Protein AF-A0A3R7I0M4-F1 (afdb_monomer)

Nearest PDB structures (foldseek):
  1lxm-assembly1_A  TM=9.553E-01  e=6.887E-12  Streptococcus agalactiae
  1n7o-assembly1_A  TM=9.435E-01  e=5.932E-12  Streptococcus pneumoniae
  1lxk-assembly1_A  TM=9.468E-01  e=7.608E-12  Streptococcus pneumoniae
  2brp-assembly1_A  TM=9.477E-01  e=8.834E-12  Streptococcus pneumoniae
  1ojo-assembly1_A  TM=9.461E-01  e=1.252E-11  Streptococcus pneumoniae

Mean predicted aligned error: 3.32 Å

Secondary structure (DSSP, 8-state):
-HHHHHHHHHHHHHTT-HHHHHHHHHHHHTTS-BPPTT--GGGG-EE-TTS-EEETTTEE-IIIIIHHHHHHHHHHHHHHHTSTT--TTTTHHHHHHIIIIIIGGGEETTEE-GGGSGGGGG-TTS-HHHHHHHHHHHHHHHHTTS-HHHHHHHHHHHHHHHHH-SSS-GGGG--SHHHHHHHHHH-

Structure (mmCIF, N/CA/C/O backbone):
data_AF-A0A3R7I0M4-F1
#
_entry.id   AF-A0A3R7I0M4-F1
#
loop_
_atom_site.group_PDB
_atom_site.id
_atom_site.type_symbol
_atom_site.label_atom_id
_atom_site.label_alt_id
_atom_site.label_comp_id
_atom_site.label_asym_id
_atom_site.label_entity_id
_atom_site.label_seq_id
_atom_site.pdbx_PDB_ins_code
_atom_site.Cartn_x
_atom_site.Cartn_y
_atom_site.Cartn_z
_atom_site.occupancy
_atom_site.B_iso_or_equiv
_atom_site.auth_seq_id
_atom_site.auth_comp_id
_atom_site.auth_asym_id
_atom_site.auth_atom_id
_atom_site.pdbx_PDB_model_num
ATOM 1 N N . LEU A 1 1 ? 5.811 3.718 12.631 1.00 85.06 1 LEU A N 1
ATOM 2 C CA . LEU A 1 1 ? 4.462 4.169 13.051 1.00 85.06 1 LEU A CA 1
ATOM 3 C C . LEU A 1 1 ? 3.445 3.037 12.940 1.00 85.06 1 LEU A C 1
ATOM 5 O O . LEU A 1 1 ? 2.927 2.641 13.970 1.00 85.06 1 LEU A O 1
ATOM 9 N N . VAL A 1 2 ? 3.241 2.461 11.748 1.00 90.50 2 VAL A N 1
ATOM 10 C CA . VAL A 1 2 ? 2.284 1.358 11.516 1.00 90.50 2 VAL A CA 1
ATOM 11 C C . VAL A 1 2 ? 2.421 0.187 12.497 1.00 90.50 2 VAL A C 1
ATOM 13 O O . VAL A 1 2 ? 1.421 -0.187 13.097 1.00 90.50 2 VAL A O 1
ATOM 16 N N . ASP A 1 3 ? 3.628 -0.336 12.744 1.00 92.38 3 ASP A N 1
ATOM 17 C CA . ASP A 1 3 ? 3.804 -1.458 13.685 1.00 92.38 3 ASP A CA 1
ATOM 18 C C . ASP A 1 3 ? 3.420 -1.107 15.125 1.00 92.38 3 ASP A C 1
ATOM 20 O O . ASP A 1 3 ? 2.712 -1.866 15.783 1.00 92.38 3 ASP A O 1
ATOM 24 N N . ILE A 1 4 ? 3.835 0.070 15.606 1.00 93.12 4 ILE A N 1
ATOM 25 C CA . ILE A 1 4 ? 3.486 0.553 16.952 1.00 93.12 4 ILE A CA 1
ATOM 26 C C . ILE A 1 4 ? 1.970 0.674 17.073 1.00 93.12 4 ILE A C 1
ATOM 28 O O . ILE A 1 4 ? 1.387 0.237 18.061 1.00 93.12 4 ILE A O 1
ATOM 32 N N . THR A 1 5 ? 1.323 1.230 16.050 1.00 92.19 5 THR A N 1
ATOM 33 C CA . THR A 1 5 ? -0.129 1.347 16.025 1.00 92.19 5 THR A CA 1
ATOM 34 C C . THR A 1 5 ? -0.814 -0.013 15.998 1.00 92.19 5 THR A C 1
ATOM 36 O O . THR A 1 5 ? -1.798 -0.195 16.704 1.00 92.19 5 THR A O 1
ATOM 39 N N . LYS A 1 6 ? -0.286 -0.985 15.249 1.00 93.88 6 LYS A N 1
ATOM 40 C CA . LYS A 1 6 ? -0.820 -2.350 15.222 1.00 93.88 6 LYS A CA 1
ATOM 41 C C . LYS A 1 6 ? -0.769 -2.997 16.605 1.00 93.88 6 LYS A C 1
ATOM 43 O O . LYS A 1 6 ? -1.761 -3.578 17.033 1.00 93.88 6 LYS A O 1
ATOM 48 N N . VAL A 1 7 ? 0.364 -2.867 17.299 1.00 96.44 7 VAL A N 1
ATOM 49 C CA . VAL A 1 7 ? 0.542 -3.379 18.666 1.00 96.44 7 VAL A CA 1
ATOM 50 C C . VAL A 1 7 ? -0.440 -2.706 19.619 1.00 96.44 7 VAL A C 1
ATOM 52 O O . VAL A 1 7 ? -1.220 -3.401 20.260 1.00 96.44 7 VAL A O 1
ATOM 55 N N . LYS A 1 8 ? -0.464 -1.367 19.660 1.00 96.19 8 LYS A N 1
ATOM 56 C CA . LYS A 1 8 ? -1.320 -0.619 20.592 1.00 96.19 8 LYS A CA 1
ATOM 57 C C . LYS A 1 8 ? -2.811 -0.771 20.313 1.00 96.19 8 LYS A C 1
ATOM 59 O O . LYS A 1 8 ? -3.596 -0.829 21.250 1.00 96.19 8 LYS A O 1
ATOM 64 N N . LEU A 1 9 ? -3.206 -0.912 19.049 1.00 94.38 9 LEU A N 1
ATOM 65 C CA . LEU A 1 9 ? -4.592 -1.204 18.704 1.00 94.38 9 LEU A CA 1
ATOM 66 C C . LEU A 1 9 ? -5.007 -2.588 19.221 1.00 94.38 9 LEU A C 1
ATOM 68 O O . LEU A 1 9 ? -6.057 -2.708 19.841 1.00 94.38 9 LEU A O 1
ATOM 72 N N . LEU A 1 10 ? -4.188 -3.621 19.008 1.00 95.81 10 LEU A N 1
ATOM 73 C CA . LEU A 1 10 ? -4.482 -4.967 19.510 1.00 95.81 10 LEU A CA 1
ATOM 74 C C . LEU A 1 10 ? -4.497 -5.024 21.042 1.00 95.81 10 LEU A C 1
ATOM 76 O O . LEU A 1 10 ? -5.418 -5.603 21.607 1.00 95.81 10 LEU A O 1
ATOM 80 N N . GLU A 1 11 ? -3.524 -4.388 21.698 1.00 97.31 11 GLU A N 1
ATOM 81 C CA . GLU A 1 11 ? -3.466 -4.235 23.160 1.00 97.31 11 GLU A CA 1
ATOM 82 C C . GLU A 1 11 ? -4.750 -3.585 23.686 1.00 97.31 11 GLU A C 1
ATOM 84 O O . GLU A 1 11 ? -5.436 -4.174 24.513 1.00 97.31 11 GLU A O 1
ATOM 89 N N . SER A 1 12 ? -5.165 -2.460 23.096 1.00 96.88 12 SER A N 1
ATOM 90 C CA . SER A 1 12 ? -6.392 -1.763 23.496 1.00 96.88 12 SER A CA 1
ATOM 91 C C . SER A 1 12 ? -7.670 -2.589 23.315 1.00 96.88 12 SER A C 1
ATOM 93 O O . SER A 1 12 ? -8.627 -2.412 24.059 1.00 96.88 12 SER A O 1
ATOM 95 N N . ILE A 1 13 ? -7.704 -3.498 22.332 1.00 95.00 13 ILE A N 1
ATOM 96 C CA . ILE A 1 13 ? -8.842 -4.403 22.127 1.00 95.00 13 ILE A CA 1
ATOM 97 C C . ILE A 1 13 ? -8.869 -5.472 23.223 1.00 95.00 13 ILE A C 1
ATOM 99 O O . ILE A 1 13 ? -9.938 -5.769 23.742 1.00 95.00 13 ILE A O 1
ATOM 103 N N . ILE A 1 14 ? -7.710 -6.042 23.567 1.00 97.12 14 ILE A N 1
ATOM 104 C CA . ILE A 1 14 ? -7.585 -7.081 24.600 1.00 97.12 14 ILE A CA 1
ATOM 105 C C . ILE A 1 14 ? -7.911 -6.519 25.987 1.00 97.12 14 ILE A C 1
ATOM 107 O O . ILE A 1 14 ? -8.551 -7.197 26.784 1.00 97.12 14 ILE A O 1
ATOM 111 N N . GLU A 1 15 ? -7.481 -5.290 26.266 1.00 98.00 15 GLU A N 1
ATOM 112 C CA . GLU A 1 15 ? -7.710 -4.607 27.545 1.00 98.00 15 GLU A CA 1
ATOM 113 C C . GLU A 1 15 ? -9.064 -3.885 27.617 1.00 98.00 15 GLU A C 1
ATOM 115 O O . GLU A 1 15 ? -9.407 -3.324 28.655 1.00 98.00 15 GLU A O 1
ATOM 120 N N . GLU A 1 16 ? -9.829 -3.878 26.521 1.00 96.62 16 GLU A N 1
ATOM 121 C CA . GLU A 1 16 ? -11.079 -3.121 26.374 1.00 96.62 16 GLU A CA 1
ATOM 122 C C . GLU A 1 16 ? -10.920 -1.599 26.626 1.00 96.62 16 GLU A C 1
ATOM 124 O O . GLU A 1 16 ? -11.880 -0.890 26.948 1.00 96.62 16 GLU A O 1
ATOM 129 N N . ASP A 1 17 ? -9.712 -1.060 26.419 1.00 97.88 17 ASP A N 1
ATOM 130 C CA . ASP A 1 17 ? -9.377 0.354 26.614 1.00 97.88 17 ASP A CA 1
ATOM 131 C C . ASP A 1 17 ? -9.752 1.195 25.379 1.00 97.88 17 ASP A C 1
ATOM 133 O O . ASP A 1 17 ? -9.027 1.298 24.381 1.00 97.88 17 ASP A O 1
ATOM 137 N N . LYS A 1 18 ? -10.904 1.866 25.463 1.00 96.81 18 LYS A N 1
ATOM 138 C CA . LYS A 1 18 ? -11.413 2.744 24.396 1.00 96.81 18 LYS A CA 1
ATOM 139 C C . LYS A 1 18 ? -10.535 3.972 24.145 1.00 96.81 18 LYS A C 1
ATOM 141 O O . LYS A 1 18 ? -10.447 4.419 22.998 1.00 96.81 18 LYS A O 1
ATOM 146 N N . ASP A 1 19 ? -9.881 4.512 25.168 1.00 97.12 19 ASP A N 1
ATOM 147 C CA . ASP A 1 19 ? -9.047 5.706 25.028 1.00 97.12 19 ASP A CA 1
ATOM 148 C C . ASP A 1 19 ? -7.736 5.361 24.319 1.00 97.12 19 ASP A C 1
ATOM 150 O O . ASP A 1 19 ? -7.297 6.086 23.418 1.00 97.12 19 ASP A O 1
ATOM 154 N N . MET A 1 20 ? -7.125 4.226 24.672 1.00 96.88 20 MET A N 1
ATOM 155 C CA . MET A 1 20 ? -5.957 3.699 23.968 1.00 96.88 20 MET A CA 1
ATOM 156 C C . MET A 1 20 ? -6.303 3.331 22.524 1.00 96.88 20 MET A C 1
ATOM 158 O O . MET A 1 20 ? -5.526 3.645 21.615 1.00 96.88 20 MET A O 1
ATOM 162 N N . MET A 1 21 ? -7.482 2.750 22.283 1.00 96.19 21 MET A N 1
ATOM 163 C CA . MET A 1 21 ? -7.960 2.445 20.934 1.00 96.19 21 MET A CA 1
ATOM 164 C C . MET A 1 21 ? -8.060 3.716 20.085 1.00 96.19 21 MET A C 1
ATOM 166 O O . MET A 1 21 ? -7.491 3.776 18.991 1.00 96.19 21 MET A O 1
ATOM 170 N N . LYS A 1 22 ? -8.706 4.771 20.605 1.00 95.12 22 LYS A N 1
ATOM 171 C CA . LYS A 1 22 ? -8.830 6.052 19.896 1.00 95.12 22 LYS A CA 1
ATOM 172 C C . LYS A 1 22 ? -7.468 6.676 19.599 1.00 95.12 22 LYS A C 1
ATOM 174 O O . LYS A 1 22 ? -7.206 7.042 18.455 1.00 95.12 22 LYS A O 1
ATOM 179 N N . LYS A 1 23 ? -6.572 6.743 20.591 1.00 95.06 23 LYS A N 1
ATOM 180 C CA . LYS A 1 23 ? -5.209 7.286 20.419 1.00 95.06 23 LYS A CA 1
ATOM 181 C C . LYS A 1 23 ? -4.391 6.492 19.399 1.00 95.06 23 LYS A C 1
ATOM 183 O O . LYS A 1 23 ? -3.608 7.077 18.644 1.00 95.06 23 LYS A O 1
ATOM 188 N N . SER A 1 24 ? -4.575 5.173 19.362 1.00 94.75 24 SER A N 1
ATOM 189 C CA . SER A 1 24 ? -3.928 4.294 18.389 1.00 94.75 24 SER A CA 1
ATOM 190 C C . SER A 1 24 ? -4.418 4.601 16.978 1.00 94.75 24 SER A C 1
ATOM 192 O O . SER A 1 24 ? -3.596 4.844 16.099 1.00 94.75 24 SER A O 1
ATOM 194 N N . ILE A 1 25 ? -5.733 4.695 16.769 1.00 93.50 25 ILE A N 1
ATOM 195 C CA . ILE A 1 25 ? -6.330 5.039 15.468 1.00 93.50 25 ILE A CA 1
ATOM 196 C C . ILE A 1 25 ? -5.926 6.451 15.022 1.00 93.50 25 ILE A C 1
ATOM 198 O O . ILE A 1 25 ? -5.551 6.650 13.868 1.00 93.50 25 ILE A O 1
ATOM 202 N N . ASP A 1 26 ? -5.895 7.424 15.930 1.00 92.50 26 ASP A N 1
ATOM 203 C CA . ASP A 1 26 ? -5.428 8.779 15.612 1.00 92.50 26 ASP A CA 1
ATOM 204 C C . ASP A 1 26 ? -3.953 8.795 15.207 1.00 92.50 26 ASP A C 1
ATOM 206 O O . ASP A 1 26 ? -3.558 9.509 14.285 1.00 92.50 26 ASP A O 1
ATOM 210 N N . SER A 1 27 ? -3.129 7.970 15.855 1.00 92.69 27 SER A N 1
ATOM 211 C CA . SER A 1 27 ? -1.726 7.797 15.478 1.00 92.69 27 SER A CA 1
ATOM 212 C C . SER A 1 27 ? -1.580 7.087 14.132 1.00 92.69 27 SER A C 1
ATOM 214 O O . SER A 1 27 ? -0.713 7.473 13.351 1.00 92.69 27 SER A O 1
ATOM 216 N N . PHE A 1 28 ? -2.439 6.109 13.817 1.00 92.69 28 PHE A N 1
ATOM 217 C CA . PHE A 1 28 ? -2.483 5.491 12.488 1.00 92.69 28 PHE A CA 1
ATOM 218 C C . PHE A 1 28 ? -2.759 6.532 11.406 1.00 92.69 28 PHE A C 1
ATOM 220 O O . PHE A 1 28 ? -2.082 6.561 10.384 1.00 92.69 28 PHE A O 1
ATOM 227 N N . ASN A 1 29 ? -3.726 7.418 11.648 1.00 91.12 29 ASN A N 1
ATOM 228 C CA . ASN A 1 29 ? -4.166 8.402 10.664 1.00 91.12 29 ASN A CA 1
ATOM 229 C C . ASN A 1 29 ? -3.056 9.376 10.244 1.00 91.12 29 ASN A C 1
ATOM 231 O O . ASN A 1 29 ? -3.069 9.857 9.113 1.00 91.12 29 ASN A O 1
ATOM 235 N N . LYS A 1 30 ? -2.051 9.606 11.099 1.00 90.94 30 LYS A N 1
ATOM 236 C CA . LYS A 1 30 ? -0.873 10.429 10.770 1.00 90.94 30 LYS A CA 1
ATOM 237 C C . LYS A 1 30 ? 0.013 9.819 9.681 1.00 90.94 30 LYS A C 1
ATOM 239 O O . LYS A 1 30 ? 0.768 10.550 9.048 1.00 90.94 30 LYS A O 1
ATOM 244 N N . VAL A 1 31 ? -0.081 8.505 9.447 1.00 91.25 31 VAL A N 1
ATOM 245 C CA . VAL A 1 31 ? 0.654 7.829 8.368 1.00 91.25 31 VAL A CA 1
ATOM 246 C C . VAL A 1 31 ? 0.310 8.447 7.017 1.00 91.25 31 VAL A C 1
ATOM 248 O O . VAL A 1 31 ? 1.202 8.606 6.198 1.00 91.25 31 VAL A O 1
ATOM 251 N N . PHE A 1 32 ? -0.948 8.839 6.794 1.00 93.25 32 PHE A N 1
ATOM 252 C CA . PHE A 1 32 ? -1.456 9.323 5.507 1.00 93.25 32 PHE A CA 1
ATOM 253 C C . PHE A 1 32 ? -1.117 10.791 5.231 1.00 93.25 32 PHE A C 1
ATOM 255 O O . PHE A 1 32 ? -1.987 11.604 4.918 1.00 93.25 32 PHE A O 1
ATOM 262 N N . THR A 1 33 ? 0.157 11.135 5.350 1.00 93.25 33 THR A N 1
ATOM 263 C CA . THR A 1 33 ? 0.681 12.463 5.045 1.00 93.25 33 THR A CA 1
ATOM 264 C C . THR A 1 33 ? 1.752 12.357 3.968 1.00 93.25 33 THR A C 1
ATOM 266 O O . THR A 1 33 ? 2.469 11.361 3.876 1.00 93.25 33 THR A O 1
ATOM 269 N N . TYR A 1 34 ? 1.823 13.375 3.112 1.00 96.88 34 TYR A N 1
ATOM 270 C CA . TYR A 1 34 ? 2.933 13.521 2.177 1.00 96.88 34 TYR A CA 1
ATOM 271 C C . TYR A 1 34 ? 4.095 14.231 2.866 1.00 96.88 34 TYR A C 1
ATOM 273 O O . TYR A 1 34 ? 3.885 15.120 3.701 1.00 96.88 34 TYR A O 1
ATOM 281 N N . VAL A 1 35 ? 5.311 13.870 2.467 1.00 97.38 35 VAL A N 1
ATOM 282 C CA . VAL A 1 35 ? 6.529 14.583 2.846 1.00 97.38 35 VAL A CA 1
ATOM 283 C C . VAL A 1 35 ? 6.422 16.040 2.388 1.00 97.38 35 VAL A C 1
ATOM 285 O O . VAL A 1 35 ? 5.922 16.328 1.300 1.00 97.38 35 VAL A O 1
ATOM 288 N N . GLN A 1 36 ? 6.840 16.965 3.252 1.00 96.88 36 GLN A N 1
ATOM 289 C CA . GLN A 1 36 ? 6.822 18.401 2.971 1.00 96.88 36 GLN A CA 1
ATOM 290 C C . GLN A 1 36 ? 8.108 18.825 2.255 1.00 96.88 36 GLN A C 1
ATOM 292 O O . GLN A 1 36 ? 9.172 18.277 2.530 1.00 96.88 36 GLN A O 1
ATOM 297 N N . ASP A 1 37 ? 8.039 19.854 1.410 1.00 93.50 37 ASP A N 1
ATOM 298 C CA . ASP A 1 37 ? 9.207 20.354 0.659 1.00 93.50 37 ASP A CA 1
ATOM 299 C C . ASP A 1 37 ? 10.345 20.844 1.575 1.00 93.50 37 ASP A C 1
ATOM 301 O O . ASP A 1 37 ? 11.513 20.823 1.198 1.00 93.50 37 ASP A O 1
ATOM 305 N N . SER A 1 38 ? 10.014 21.256 2.802 1.00 95.62 38 SER A N 1
ATOM 306 C CA . SER A 1 38 ? 10.966 21.682 3.834 1.00 95.62 38 SER A CA 1
ATOM 307 C C . SER A 1 38 ? 11.570 20.534 4.653 1.00 95.62 38 SER A C 1
ATOM 309 O O . SER A 1 38 ? 12.349 20.793 5.572 1.00 95.62 38 SER A O 1
ATOM 311 N N . ALA A 1 39 ? 11.204 19.279 4.378 1.00 96.06 39 ALA A N 1
ATOM 312 C CA . ALA A 1 39 ? 11.643 18.133 5.163 1.00 96.06 39 ALA A CA 1
ATOM 313 C C . ALA A 1 39 ? 13.162 17.921 5.081 1.00 96.06 39 ALA A C 1
ATOM 315 O O . ALA A 1 39 ? 13.769 17.953 4.009 1.00 96.06 39 ALA A O 1
ATOM 316 N N . THR A 1 40 ? 13.779 17.634 6.228 1.00 95.50 40 THR A N 1
ATOM 317 C CA . THR A 1 40 ? 15.217 17.356 6.336 1.00 95.50 40 THR A CA 1
ATOM 318 C C . THR A 1 40 ? 15.464 16.087 7.147 1.00 95.50 40 THR A C 1
ATOM 320 O O . THR A 1 40 ? 14.608 15.640 7.907 1.00 95.50 40 THR A O 1
ATOM 323 N N . ASP A 1 41 ? 16.635 15.474 6.959 1.00 95.50 41 ASP A N 1
ATOM 324 C CA . ASP A 1 41 ? 17.032 14.239 7.648 1.00 95.50 41 ASP A CA 1
ATOM 325 C C . ASP A 1 41 ? 15.940 13.141 7.579 1.00 95.50 41 ASP A C 1
ATOM 327 O O . ASP A 1 41 ? 15.557 12.729 6.483 1.00 95.50 41 ASP A O 1
ATOM 331 N N . LYS A 1 42 ? 15.433 12.662 8.723 1.00 93.31 42 LYS A N 1
ATOM 332 C CA . LYS A 1 42 ? 14.454 11.569 8.811 1.00 93.31 42 LYS A CA 1
ATOM 333 C C . LYS A 1 42 ? 13.053 11.977 8.368 1.00 93.31 42 LYS A C 1
ATOM 335 O O . LYS A 1 42 ? 12.278 11.101 7.998 1.00 93.31 42 LYS A O 1
ATOM 340 N N . ASP A 1 43 ? 12.740 13.271 8.369 1.00 94.75 43 ASP A N 1
ATOM 341 C CA . ASP A 1 43 ? 11.419 13.767 7.968 1.00 94.75 43 ASP A CA 1
ATOM 342 C C . ASP A 1 43 ? 11.200 13.646 6.453 1.00 94.75 43 ASP A C 1
ATOM 344 O O . ASP A 1 43 ? 10.083 13.806 5.968 1.00 94.75 43 ASP A O 1
ATOM 348 N N . ARG A 1 44 ? 12.262 13.327 5.699 1.00 96.25 44 ARG A N 1
ATOM 349 C CA . ARG A 1 44 ? 12.203 12.998 4.270 1.00 96.25 44 ARG A CA 1
ATOM 350 C C . ARG A 1 44 ? 11.633 11.605 3.992 1.00 96.25 44 ARG A C 1
ATOM 352 O O . ARG A 1 44 ? 11.363 11.281 2.839 1.00 96.25 44 ARG A O 1
ATOM 359 N N . ASN A 1 45 ? 11.475 10.768 5.017 1.00 96.75 45 ASN A N 1
ATOM 360 C CA . ASN A 1 45 ? 10.931 9.428 4.854 1.00 96.75 45 ASN A CA 1
ATOM 361 C C . ASN A 1 45 ? 9.416 9.492 4.632 1.00 96.75 45 ASN A C 1
ATOM 363 O O . ASN A 1 45 ? 8.684 10.031 5.461 1.00 96.75 45 ASN A O 1
ATOM 367 N N . GLY A 1 46 ? 8.938 8.870 3.561 1.00 97.31 46 GLY A N 1
ATOM 368 C CA . GLY A 1 46 ? 7.519 8.781 3.248 1.00 97.31 46 GLY A CA 1
ATOM 369 C C . GLY A 1 46 ? 7.224 8.961 1.766 1.00 97.31 46 GLY A C 1
ATOM 370 O O . GLY A 1 46 ? 8.115 8.938 0.915 1.00 97.31 46 GLY A O 1
ATOM 371 N N . PHE A 1 47 ? 5.937 9.130 1.472 1.00 98.06 47 PHE A N 1
ATOM 372 C CA . PHE A 1 47 ? 5.456 9.390 0.122 1.00 98.06 47 PHE A CA 1
ATOM 373 C C . PHE A 1 47 ? 5.560 10.867 -0.242 1.00 98.06 47 PHE A C 1
ATOM 375 O O . PHE A 1 47 ? 5.211 11.746 0.547 1.00 98.06 47 PHE A O 1
ATOM 382 N N . TYR A 1 48 ? 5.940 11.118 -1.485 1.00 98.00 48 TYR A N 1
ATOM 383 C CA . TYR A 1 48 ? 5.893 12.409 -2.153 1.00 98.00 48 TYR A CA 1
ATOM 384 C C . TYR A 1 48 ? 4.692 12.459 -3.106 1.00 98.00 48 TYR A C 1
ATOM 386 O O . TYR A 1 48 ? 4.108 11.433 -3.463 1.00 98.00 48 TYR A O 1
ATOM 394 N N . LYS A 1 49 ? 4.280 13.670 -3.495 1.00 96.81 49 LYS A N 1
ATOM 395 C CA . LYS A 1 49 ? 3.087 13.879 -4.336 1.00 96.81 49 LYS A CA 1
ATOM 396 C C . LYS A 1 49 ? 3.227 13.343 -5.763 1.00 96.81 49 LYS A C 1
ATOM 398 O O . LYS A 1 49 ? 2.215 13.169 -6.428 1.00 96.81 49 LYS A O 1
ATOM 403 N N . ASP A 1 50 ? 4.449 13.104 -6.222 1.00 97.06 50 ASP A N 1
ATOM 404 C CA . ASP A 1 50 ? 4.758 12.533 -7.535 1.00 97.06 50 ASP A CA 1
ATOM 405 C C . ASP A 1 50 ? 4.718 10.991 -7.555 1.00 97.06 50 ASP A C 1
ATOM 407 O O . ASP A 1 50 ? 4.981 10.391 -8.592 1.00 97.06 50 ASP A O 1
ATOM 411 N N . GLY A 1 51 ? 4.409 10.350 -6.421 1.00 97.81 51 GLY A N 1
ATOM 412 C CA . GLY A 1 51 ? 4.400 8.893 -6.265 1.00 97.81 51 GLY A CA 1
ATOM 413 C C . GLY A 1 51 ? 5.699 8.316 -5.695 1.00 97.81 51 GLY A C 1
ATOM 414 O O . GLY A 1 51 ? 5.714 7.158 -5.272 1.00 97.81 51 GLY A O 1
ATOM 415 N N . SER A 1 52 ? 6.774 9.105 -5.599 1.00 98.06 52 SER A N 1
ATOM 416 C CA . SER A 1 52 ? 8.038 8.648 -5.016 1.00 98.06 52 SER A CA 1
ATOM 417 C C . SER A 1 52 ? 7.859 8.269 -3.543 1.00 98.06 52 SER A C 1
ATOM 419 O O . SER A 1 52 ? 7.211 8.985 -2.780 1.00 98.06 52 SER A O 1
ATOM 421 N N . TYR A 1 53 ? 8.473 7.164 -3.116 1.00 98.50 53 TYR A N 1
ATOM 422 C CA . TYR A 1 53 ? 8.611 6.820 -1.701 1.00 98.50 53 TYR A CA 1
ATOM 423 C C . TYR A 1 53 ? 10.086 6.753 -1.326 1.00 98.50 53 TYR A C 1
ATOM 425 O O . TYR A 1 53 ? 10.851 5.949 -1.875 1.00 98.50 53 TYR A O 1
ATOM 433 N N . ILE A 1 54 ? 10.468 7.582 -0.360 1.00 98.19 54 ILE A N 1
ATOM 434 C CA . ILE A 1 54 ? 11.819 7.631 0.185 1.00 98.19 54 ILE A CA 1
ATOM 435 C C . ILE A 1 54 ? 11.819 7.004 1.570 1.00 98.19 54 ILE A C 1
ATOM 437 O O . ILE A 1 54 ? 10.929 7.242 2.383 1.00 98.19 54 ILE A O 1
ATOM 441 N N . ASP A 1 55 ? 12.852 6.225 1.854 1.00 97.69 55 ASP A N 1
ATOM 442 C CA . ASP A 1 55 ? 13.189 5.828 3.213 1.00 97.69 55 ASP A CA 1
ATOM 443 C C . ASP A 1 55 ? 14.688 5.988 3.431 1.00 97.69 55 ASP A C 1
ATOM 445 O O . ASP A 1 55 ? 15.451 6.232 2.496 1.00 97.69 55 ASP A O 1
ATOM 449 N N . HIS A 1 56 ? 15.127 5.837 4.677 1.00 96.62 56 HIS A N 1
ATOM 450 C CA . HIS A 1 56 ? 16.525 6.030 5.051 1.00 96.62 56 HIS A CA 1
ATOM 451 C C . HIS A 1 56 ? 17.075 7.388 4.570 1.00 96.62 56 HIS A C 1
ATOM 453 O O . HIS A 1 56 ? 18.211 7.473 4.116 1.00 96.62 56 HIS A O 1
ATOM 459 N N . LYS A 1 57 ? 16.277 8.451 4.744 1.00 94.44 57 LYS A N 1
ATOM 460 C CA . LYS A 1 57 ? 16.549 9.865 4.435 1.00 94.44 57 LYS A CA 1
ATOM 461 C C . LYS A 1 57 ? 16.509 10.223 2.949 1.00 94.44 57 LYS A C 1
ATOM 463 O O . LYS A 1 57 ? 15.967 11.267 2.599 1.00 94.44 57 LYS A O 1
ATOM 468 N N . ASP A 1 58 ? 17.099 9.414 2.079 1.00 95.50 58 ASP A N 1
ATOM 469 C CA . ASP A 1 58 ? 17.297 9.775 0.668 1.00 95.50 58 ASP A CA 1
ATOM 470 C C . ASP A 1 58 ? 17.330 8.585 -0.303 1.00 95.50 58 ASP A C 1
ATOM 472 O O . ASP A 1 58 ? 17.681 8.753 -1.471 1.00 95.50 58 ASP A O 1
ATOM 476 N N . VAL A 1 59 ? 16.925 7.391 0.140 1.00 97.94 59 VAL A N 1
ATOM 477 C CA . VAL A 1 59 ? 16.967 6.180 -0.684 1.00 97.94 59 VAL A CA 1
ATOM 478 C C . VAL A 1 59 ? 15.579 5.860 -1.257 1.00 97.94 59 VAL A C 1
ATOM 480 O O . VAL A 1 59 ? 14.629 5.708 -0.483 1.00 97.94 59 VAL A O 1
ATOM 483 N N . PRO A 1 60 ? 15.439 5.681 -2.588 1.00 97.88 60 PRO A N 1
ATOM 484 C CA . PRO A 1 60 ? 14.207 5.181 -3.196 1.00 97.88 60 PRO A CA 1
ATOM 485 C C . PRO A 1 60 ? 13.885 3.777 -2.681 1.00 97.88 60 PRO A C 1
ATOM 487 O O . PRO A 1 60 ? 14.643 2.831 -2.908 1.00 97.88 60 PRO A O 1
ATOM 490 N N . TYR A 1 61 ? 12.771 3.643 -1.961 1.00 98.38 61 TYR A N 1
ATOM 491 C CA . TYR A 1 61 ? 12.462 2.419 -1.214 1.00 98.38 61 TYR A CA 1
ATOM 492 C C . TYR A 1 61 ? 11.009 1.953 -1.326 1.00 98.38 61 TYR A C 1
ATOM 494 O O . TYR A 1 61 ? 10.541 1.165 -0.494 1.00 98.38 61 TYR A O 1
ATOM 502 N N . THR A 1 62 ? 10.292 2.393 -2.365 1.00 98.69 62 THR A N 1
ATOM 503 C CA . THR A 1 62 ? 8.903 1.982 -2.615 1.00 98.69 62 THR A CA 1
ATOM 504 C C . THR A 1 62 ? 8.745 0.464 -2.586 1.00 98.69 62 THR A C 1
ATOM 506 O O . THR A 1 62 ? 7.847 -0.045 -1.921 1.00 98.69 62 THR A O 1
ATOM 509 N N . GLY A 1 63 ? 9.662 -0.269 -3.224 1.00 98.31 63 GLY A N 1
ATOM 510 C CA . GLY A 1 63 ? 9.618 -1.721 -3.370 1.00 98.31 63 GLY A CA 1
ATOM 511 C C . GLY A 1 63 ? 10.070 -2.531 -2.148 1.00 98.31 63 GLY A C 1
ATOM 512 O O . GLY A 1 63 ? 10.147 -3.751 -2.254 1.00 98.31 63 GLY A O 1
ATOM 513 N N . VAL A 1 64 ? 10.381 -1.888 -1.011 1.00 96.75 64 VAL A N 1
ATOM 514 C CA . VAL A 1 64 ? 10.717 -2.567 0.262 1.00 96.75 64 VAL A CA 1
ATOM 515 C C . VAL A 1 64 ? 9.969 -1.932 1.423 1.00 96.75 64 VAL A C 1
ATOM 517 O O . VAL A 1 64 ? 8.978 -2.483 1.889 1.00 96.75 64 VAL A O 1
ATOM 520 N N . TYR A 1 65 ? 10.405 -0.763 1.897 1.00 97.50 65 TYR A N 1
ATOM 521 C CA . TYR A 1 65 ? 9.770 -0.130 3.053 1.00 97.50 65 TYR A CA 1
ATOM 522 C C . TYR A 1 65 ? 8.381 0.407 2.713 1.00 97.50 65 TYR A C 1
ATOM 524 O O . TYR A 1 65 ? 7.477 0.288 3.537 1.00 97.50 65 TYR A O 1
ATOM 532 N N . GLY A 1 66 ? 8.176 0.876 1.477 1.00 98.06 66 GLY A N 1
ATOM 533 C CA . GLY A 1 66 ? 6.836 1.167 0.969 1.00 98.06 66 GLY A CA 1
ATOM 534 C C . GLY A 1 66 ? 5.948 -0.083 0.974 1.00 98.06 66 GLY A C 1
ATOM 535 O O . GLY A 1 66 ? 4.821 -0.034 1.461 1.00 98.06 66 GLY A O 1
ATOM 536 N N . VAL A 1 67 ? 6.458 -1.232 0.513 1.00 98.19 67 VAL A N 1
ATOM 537 C CA . VAL A 1 67 ? 5.716 -2.508 0.523 1.00 98.19 67 VAL A CA 1
ATOM 538 C C . VAL A 1 67 ? 5.343 -2.931 1.947 1.00 98.19 67 VAL A C 1
ATOM 540 O O . VAL A 1 67 ? 4.185 -3.271 2.187 1.00 98.19 67 VAL A O 1
ATOM 543 N N . VAL A 1 68 ? 6.275 -2.853 2.905 1.00 97.19 68 VAL A N 1
ATOM 544 C CA . VAL A 1 68 ? 6.011 -3.150 4.328 1.00 97.19 68 VAL A CA 1
ATOM 545 C C . VAL A 1 68 ? 4.941 -2.213 4.895 1.00 97.19 68 VAL A C 1
ATOM 547 O O . VAL A 1 68 ? 4.011 -2.659 5.571 1.00 97.19 68 VAL A O 1
ATOM 550 N N . LEU A 1 69 ? 5.034 -0.918 4.582 1.00 97.62 69 LEU A N 1
ATOM 551 C CA . LEU A 1 69 ? 4.059 0.085 4.996 1.00 97.62 69 LEU A CA 1
ATOM 552 C C . LEU A 1 69 ? 2.657 -0.233 4.450 1.00 97.62 69 LEU A C 1
ATOM 554 O O . LEU A 1 69 ? 1.694 -0.282 5.219 1.00 97.62 69 LEU A O 1
ATOM 558 N N . LEU A 1 70 ? 2.542 -0.490 3.143 1.00 97.81 70 LEU A N 1
ATOM 559 C CA . LEU A 1 70 ? 1.282 -0.843 2.484 1.00 97.81 70 LEU A CA 1
ATOM 560 C C . LEU A 1 70 ? 0.694 -2.141 3.048 1.00 97.81 70 LEU A C 1
ATOM 562 O O . LEU A 1 70 ? -0.516 -2.223 3.282 1.00 97.81 70 LEU A O 1
ATOM 566 N N . GLU A 1 71 ? 1.532 -3.148 3.299 1.00 96.44 71 GLU A N 1
ATOM 567 C CA . GLU A 1 71 ? 1.084 -4.402 3.891 1.00 96.44 71 GLU A CA 1
ATOM 568 C C . GLU A 1 71 ? 0.483 -4.171 5.279 1.00 96.44 71 GLU A C 1
ATOM 570 O O . GLU A 1 71 ? -0.639 -4.623 5.536 1.00 96.44 71 GLU A O 1
ATOM 575 N N . GLY A 1 72 ? 1.163 -3.424 6.150 1.00 95.44 72 GLY A N 1
ATOM 576 C CA . GLY A 1 72 ? 0.650 -3.115 7.482 1.00 95.44 72 GLY A CA 1
ATOM 577 C C . GLY A 1 72 ? -0.642 -2.288 7.446 1.00 95.44 72 GLY A C 1
ATOM 578 O O . GLY A 1 72 ? -1.601 -2.626 8.144 1.00 95.44 72 GLY A O 1
ATOM 579 N N . ILE A 1 73 ? -0.733 -1.283 6.564 1.00 95.06 73 ILE A N 1
ATOM 580 C CA . ILE A 1 73 ? -1.973 -0.520 6.318 1.00 95.06 73 ILE A CA 1
ATOM 581 C C . ILE A 1 73 ? -3.112 -1.459 5.912 1.00 95.06 73 ILE A C 1
ATOM 583 O O . ILE A 1 73 ? -4.203 -1.390 6.479 1.00 95.06 73 ILE A O 1
ATOM 587 N N . SER A 1 74 ? -2.864 -2.370 4.965 1.00 94.62 74 SER A N 1
ATOM 588 C CA . SER A 1 74 ? -3.894 -3.286 4.467 1.00 94.62 74 SER A CA 1
ATOM 589 C C . SER A 1 74 ? -4.452 -4.208 5.550 1.00 94.62 74 SER A C 1
ATOM 591 O O . SER A 1 74 ? -5.614 -4.597 5.477 1.00 94.62 74 SER A O 1
ATOM 593 N N . GLN A 1 75 ? -3.636 -4.574 6.544 1.00 92.88 75 GLN A N 1
ATOM 594 C CA . GLN A 1 75 ? -4.048 -5.416 7.668 1.00 92.88 75 GLN A CA 1
ATOM 595 C C . GLN A 1 75 ? -4.872 -4.637 8.695 1.00 92.88 75 GLN A C 1
ATOM 597 O O . GLN A 1 75 ? -5.848 -5.173 9.212 1.00 92.88 75 GLN A O 1
ATOM 602 N N . MET A 1 76 ? -4.508 -3.382 8.969 1.00 91.56 76 MET A N 1
ATOM 603 C CA . MET A 1 76 ? -5.177 -2.575 9.992 1.00 91.56 76 MET A CA 1
ATOM 604 C C . MET A 1 76 ? -6.472 -1.929 9.504 1.00 91.56 76 MET A C 1
ATOM 606 O O . MET A 1 76 ? -7.416 -1.829 10.280 1.00 91.56 76 MET A O 1
ATOM 610 N N . MET A 1 77 ? -6.554 -1.526 8.231 1.00 90.06 77 MET A N 1
ATOM 611 C CA . MET A 1 77 ? -7.733 -0.837 7.684 1.00 90.06 77 MET A CA 1
ATOM 612 C C . MET A 1 77 ? -9.052 -1.597 7.930 1.00 90.06 77 MET A C 1
ATOM 614 O O . MET A 1 77 ? -9.977 -0.986 8.463 1.00 90.06 77 MET A O 1
ATOM 618 N N . PRO A 1 78 ? -9.172 -2.909 7.626 1.00 87.00 78 PRO A N 1
ATOM 619 C CA . PRO A 1 78 ? -10.382 -3.664 7.945 1.00 87.00 78 PRO A CA 1
ATOM 620 C C . PRO A 1 78 ? -10.697 -3.692 9.444 1.00 87.00 78 PRO A C 1
ATOM 622 O O . PRO A 1 78 ? -11.852 -3.543 9.811 1.00 87.00 78 PRO A O 1
ATOM 625 N N . MET A 1 79 ? -9.688 -3.828 10.312 1.00 88.25 79 MET A N 1
ATOM 626 C CA . MET A 1 79 ? -9.904 -3.852 11.764 1.00 88.25 79 MET A CA 1
ATOM 627 C C . MET A 1 79 ? -10.435 -2.515 12.283 1.00 88.25 79 MET A C 1
ATOM 629 O O . MET A 1 79 ? -11.385 -2.491 13.054 1.00 88.25 79 MET A O 1
ATOM 633 N N . ILE A 1 80 ? -9.842 -1.402 11.843 1.00 90.06 80 ILE A N 1
ATOM 634 C CA . ILE A 1 80 ? -10.223 -0.053 12.280 1.00 90.06 80 ILE A CA 1
ATOM 635 C C . ILE A 1 80 ? -11.660 0.275 11.864 1.00 90.06 80 ILE A C 1
ATOM 637 O O . ILE A 1 80 ? -12.386 0.912 12.627 1.00 90.06 80 ILE A O 1
ATOM 641 N N . LYS A 1 81 ? -12.103 -0.197 10.693 1.00 87.00 81 LYS A N 1
ATOM 642 C CA . LYS A 1 81 ? -13.481 0.007 10.225 1.00 87.00 81 LYS A CA 1
ATOM 643 C C . LYS A 1 81 ? -14.543 -0.636 11.113 1.00 87.00 81 LYS A C 1
ATOM 645 O O . LYS A 1 81 ? -15.634 -0.082 11.222 1.00 87.00 81 LYS A O 1
ATOM 650 N N . GLU A 1 82 ? -14.210 -1.734 11.780 1.00 88.62 82 GLU A N 1
ATOM 651 C CA . GLU A 1 82 ? -15.107 -2.415 12.721 1.00 88.62 82 GLU A CA 1
ATOM 652 C C . GLU A 1 82 ? -15.118 -1.760 14.116 1.00 88.62 82 GLU A C 1
ATOM 654 O O . GLU A 1 82 ? -15.883 -2.161 14.989 1.00 88.62 82 GLU A O 1
ATOM 659 N N . THR A 1 83 ? -14.289 -0.735 14.351 1.00 90.50 83 THR A N 1
ATOM 660 C CA . THR A 1 83 ? -14.272 0.008 15.622 1.00 90.50 83 THR A CA 1
ATOM 661 C C . THR A 1 83 ? -15.305 1.144 15.633 1.00 90.50 83 THR A C 1
ATOM 663 O O . THR A 1 83 ? -15.625 1.703 14.579 1.00 90.50 83 THR A O 1
ATOM 666 N N . PRO A 1 84 ? -15.776 1.586 16.818 1.00 90.25 84 PRO A N 1
ATOM 667 C CA . PRO A 1 84 ? -16.649 2.760 16.943 1.00 90.25 84 PRO A CA 1
ATOM 668 C C . PRO A 1 84 ? -15.972 4.085 16.553 1.00 90.25 84 PRO A C 1
ATOM 670 O O . PRO A 1 84 ? -16.645 5.106 16.448 1.00 90.25 84 PRO A O 1
ATOM 673 N N . PHE A 1 85 ? -14.654 4.080 16.337 1.00 90.44 85 PHE A N 1
ATOM 674 C CA . PHE A 1 85 ? -13.872 5.241 15.913 1.00 90.44 85 PHE A CA 1
ATOM 675 C C . PHE A 1 85 ? -13.538 5.210 14.420 1.00 90.44 85 PHE A C 1
ATOM 677 O O . PHE A 1 85 ? -12.607 5.893 13.986 1.00 90.44 85 PHE A O 1
ATOM 684 N N . ASN A 1 86 ? -14.264 4.407 13.636 1.00 84.00 86 ASN A N 1
ATOM 685 C CA . ASN A 1 86 ? -14.118 4.432 12.193 1.00 84.00 86 ASN A CA 1
ATOM 686 C C . ASN A 1 86 ? -14.389 5.846 11.658 1.00 84.00 86 ASN A C 1
ATOM 688 O O . ASN A 1 86 ? -15.353 6.514 12.026 1.00 84.00 86 ASN A O 1
ATOM 692 N N . ASP A 1 87 ? -13.506 6.317 10.787 1.00 72.88 87 ASP A N 1
ATOM 693 C CA . ASP A 1 87 ? -13.766 7.511 10.000 1.00 72.88 87 ASP A CA 1
ATOM 694 C C . ASP A 1 87 ? -14.220 7.041 8.616 1.00 72.88 87 ASP A C 1
ATOM 696 O O . ASP A 1 87 ? -13.516 6.322 7.906 1.00 72.88 87 ASP A O 1
ATOM 700 N N . LYS A 1 88 ? -15.435 7.412 8.209 1.00 60.81 88 LYS A N 1
ATOM 701 C CA . LYS A 1 88 ? -15.968 7.011 6.898 1.00 60.81 88 LYS A CA 1
ATOM 702 C C . LYS A 1 88 ? -15.203 7.649 5.733 1.00 60.81 88 LYS A C 1
ATOM 704 O O . LYS A 1 88 ? -15.302 7.160 4.609 1.00 60.81 88 LYS A O 1
ATOM 709 N N . THR A 1 89 ? -14.428 8.700 5.993 1.00 56.53 89 THR A N 1
ATOM 710 C CA . THR A 1 89 ? -13.616 9.423 5.005 1.00 56.53 89 THR A CA 1
ATOM 711 C C . THR A 1 89 ? -12.141 9.026 5.011 1.00 56.53 89 THR A C 1
ATOM 713 O O . THR A 1 89 ? -11.396 9.496 4.153 1.00 56.53 89 THR A O 1
ATOM 716 N N . GLN A 1 90 ? -11.731 8.137 5.926 1.00 60.88 90 GLN A N 1
ATOM 717 C CA . GLN A 1 90 ? -10.342 7.854 6.304 1.00 60.88 90 GLN A CA 1
ATOM 718 C C . GLN A 1 90 ? -9.411 7.661 5.103 1.00 60.88 90 GLN A C 1
ATOM 720 O O . GLN A 1 90 ? -9.310 6.567 4.560 1.00 60.88 90 GLN A O 1
ATOM 725 N N . ASN A 1 91 ? -8.760 8.751 4.685 1.00 71.06 91 ASN A N 1
ATOM 726 C CA . ASN A 1 91 ? -7.600 8.858 3.793 1.00 71.06 91 ASN A CA 1
ATOM 727 C C . ASN A 1 91 ? -7.553 7.926 2.567 1.00 71.06 91 ASN A C 1
ATOM 729 O O . ASN A 1 91 ? -6.480 7.651 2.022 1.00 71.06 91 ASN A O 1
ATOM 733 N N . ASN A 1 92 ? -8.717 7.479 2.090 1.00 82.56 92 ASN A N 1
ATOM 734 C CA . ASN A 1 92 ? -8.820 6.564 0.961 1.00 82.56 92 ASN A CA 1
ATOM 735 C C . ASN A 1 92 ? -8.259 7.220 -0.301 1.00 82.56 92 ASN A C 1
ATOM 737 O O . ASN A 1 92 ? -7.645 6.536 -1.107 1.00 82.56 92 ASN A O 1
ATOM 741 N N . THR A 1 93 ? -8.422 8.536 -0.458 1.00 89.50 93 THR A N 1
ATOM 742 C CA . THR A 1 93 ? -7.844 9.290 -1.578 1.00 89.50 93 THR A CA 1
ATOM 743 C C . THR A 1 93 ? -6.318 9.223 -1.565 1.00 89.50 93 THR A C 1
ATOM 745 O O . THR A 1 93 ? -5.733 8.806 -2.557 1.00 89.50 93 THR A O 1
ATOM 748 N N . THR A 1 94 ? -5.675 9.534 -0.435 1.00 93.69 94 THR A N 1
ATOM 749 C CA . THR A 1 94 ? -4.210 9.485 -0.298 1.00 93.69 94 THR A CA 1
ATOM 750 C C . THR A 1 94 ? -3.668 8.079 -0.551 1.00 93.69 94 THR A C 1
ATOM 752 O O . THR A 1 94 ? -2.732 7.905 -1.325 1.00 93.69 94 THR A O 1
ATOM 755 N N . LEU A 1 95 ? -4.289 7.054 0.045 1.00 94.31 95 LEU A N 1
ATOM 756 C CA . LEU A 1 95 ? -3.864 5.668 -0.155 1.00 94.31 95 LEU A CA 1
ATOM 757 C C . LEU A 1 95 ? -4.051 5.207 -1.608 1.00 94.31 95 LEU A C 1
ATOM 759 O O . LEU A 1 95 ? -3.197 4.493 -2.129 1.00 94.31 95 LEU A O 1
ATOM 763 N N . LYS A 1 96 ? -5.145 5.613 -2.268 1.00 95.06 96 LYS A N 1
ATOM 764 C CA . LYS A 1 96 ? -5.354 5.350 -3.700 1.00 95.06 96 LYS A CA 1
ATOM 765 C C . LYS A 1 96 ? -4.251 5.988 -4.535 1.00 95.06 96 LYS A C 1
ATOM 767 O O . LYS A 1 96 ? -3.680 5.284 -5.354 1.00 95.06 96 LYS A O 1
ATOM 772 N N . SER A 1 97 ? -3.899 7.249 -4.282 1.00 96.12 97 SER A N 1
ATOM 773 C CA . SER A 1 97 ? -2.786 7.913 -4.972 1.00 96.12 97 SER A CA 1
ATOM 774 C C . SER A 1 97 ? -1.456 7.193 -4.750 1.00 96.12 97 SER A C 1
ATOM 776 O O . SER A 1 97 ? -0.734 6.937 -5.700 1.00 96.12 97 SER A O 1
ATOM 778 N N . TRP A 1 98 ? -1.137 6.754 -3.529 1.00 97.88 98 TRP A N 1
ATOM 779 C CA . TRP A 1 98 ? 0.087 5.970 -3.305 1.00 97.88 98 TRP A CA 1
ATOM 780 C C . TRP A 1 98 ? 0.108 4.662 -4.097 1.00 97.88 98 TRP A C 1
ATOM 782 O O . TRP A 1 98 ? 1.145 4.270 -4.624 1.00 97.88 98 TRP A O 1
ATOM 792 N N . ILE A 1 99 ? -1.034 3.978 -4.184 1.00 98.06 99 ILE A N 1
ATOM 793 C CA . ILE A 1 99 ? -1.174 2.743 -4.960 1.00 98.06 99 ILE A CA 1
ATOM 794 C C . ILE A 1 99 ? -1.024 3.028 -6.453 1.00 98.06 99 ILE A C 1
ATOM 796 O O . ILE A 1 99 ? -0.201 2.388 -7.106 1.00 98.06 99 ILE A O 1
ATOM 800 N N . ASP A 1 100 ? -1.790 3.982 -6.970 1.00 97.38 100 ASP A N 1
ATOM 801 C CA . ASP A 1 100 ? -1.890 4.278 -8.396 1.00 97.38 100 ASP A CA 1
ATOM 802 C C . ASP A 1 100 ? -0.628 4.939 -8.957 1.00 97.38 100 ASP A C 1
ATOM 804 O O . ASP A 1 100 ? -0.200 4.572 -10.050 1.00 97.38 100 ASP A O 1
ATOM 808 N N . ASP A 1 101 ? -0.008 5.838 -8.193 1.00 98.19 101 ASP A N 1
ATOM 809 C CA . ASP A 1 101 ? 1.131 6.644 -8.640 1.00 98.19 101 ASP A CA 1
ATOM 810 C C . ASP A 1 101 ? 2.471 6.095 -8.123 1.00 98.19 101 ASP A C 1
ATOM 812 O O . ASP A 1 101 ? 3.500 6.250 -8.774 1.00 98.19 101 ASP A O 1
ATOM 816 N N . GLY A 1 102 ? 2.478 5.427 -6.964 1.00 98.00 102 GLY A N 1
ATOM 817 C CA . GLY A 1 102 ? 3.705 4.938 -6.326 1.00 98.00 102 GLY A CA 1
ATOM 818 C C . GLY A 1 102 ? 3.994 3.457 -6.559 1.00 98.00 102 GLY A C 1
ATOM 819 O O . GLY A 1 102 ? 5.114 3.095 -6.910 1.00 98.00 102 GLY A O 1
ATOM 820 N N . PHE A 1 103 ? 3.010 2.572 -6.368 1.00 98.75 103 PHE A N 1
ATOM 821 C CA . PHE A 1 103 ? 3.245 1.122 -6.434 1.00 98.75 103 PHE A CA 1
ATOM 822 C C . PHE A 1 103 ? 3.016 0.525 -7.820 1.00 98.75 103 PHE A C 1
ATOM 824 O O . PHE A 1 103 ? 3.876 -0.194 -8.326 1.00 98.75 103 PHE A O 1
ATOM 831 N N . LEU A 1 104 ? 1.848 0.768 -8.422 1.00 98.31 104 LEU A N 1
ATOM 832 C CA . LEU A 1 104 ? 1.459 0.116 -9.674 1.00 98.31 104 LEU A CA 1
ATOM 833 C C . LEU A 1 104 ? 2.402 0.422 -10.851 1.00 98.31 104 LEU A C 1
ATOM 835 O O . LEU A 1 104 ? 2.695 -0.517 -11.592 1.00 98.31 104 LEU A O 1
ATOM 839 N N . PRO A 1 105 ? 2.940 1.648 -11.024 1.00 98.38 105 PRO A N 1
ATOM 840 C CA . PRO A 1 105 ? 3.878 1.938 -12.111 1.00 98.38 105 PRO A CA 1
ATOM 841 C C . PRO A 1 105 ? 5.206 1.178 -11.998 1.00 98.38 105 PRO A C 1
ATOM 843 O O . PRO A 1 105 ? 5.889 0.974 -12.999 1.00 98.38 105 PRO A O 1
ATOM 846 N N . LEU A 1 106 ? 5.562 0.729 -10.791 1.00 98.62 106 LEU A N 1
ATOM 847 C CA . LEU A 1 106 ? 6.780 -0.032 -10.516 1.00 98.62 106 LEU A CA 1
ATOM 848 C C . LEU A 1 106 ? 6.578 -1.548 -10.625 1.00 98.62 106 LEU A C 1
ATOM 850 O O . LEU A 1 106 ? 7.517 -2.297 -10.363 1.00 98.62 106 LEU A O 1
ATOM 854 N N . ILE A 1 107 ? 5.382 -2.015 -11.001 1.00 98.31 107 ILE A N 1
ATOM 855 C CA . ILE A 1 107 ? 5.094 -3.439 -11.181 1.00 98.31 107 ILE A CA 1
ATOM 856 C C . ILE A 1 107 ? 4.932 -3.752 -12.665 1.00 98.31 107 ILE A C 1
ATOM 858 O O . ILE A 1 107 ? 3.995 -3.301 -13.322 1.00 98.31 107 ILE A O 1
ATOM 862 N N . TYR A 1 108 ? 5.822 -4.591 -13.186 1.00 96.19 108 TYR A N 1
ATOM 863 C CA . TYR A 1 108 ? 5.814 -5.027 -14.576 1.00 96.19 108 TYR A CA 1
ATOM 864 C C . TYR A 1 108 ? 5.869 -6.552 -14.647 1.00 96.19 108 TYR A C 1
ATOM 866 O O . TYR A 1 108 ? 6.747 -7.164 -14.055 1.00 96.19 108 TYR A O 1
ATOM 874 N N . LYS A 1 109 ? 4.918 -7.176 -15.357 1.00 95.31 109 LYS A N 1
ATOM 875 C CA . LYS A 1 109 ? 4.826 -8.645 -15.520 1.00 95.31 109 LYS A CA 1
ATOM 876 C C . LYS A 1 109 ? 4.916 -9.444 -14.206 1.00 95.31 109 LYS A C 1
ATOM 878 O O . LYS A 1 109 ? 5.504 -10.514 -14.161 1.00 95.31 109 LYS A O 1
ATOM 883 N N . GLY A 1 110 ? 4.307 -8.926 -13.140 1.00 96.06 110 GLY A N 1
ATOM 884 C CA . GLY A 1 110 ? 4.320 -9.588 -11.834 1.00 96.06 110 GLY A CA 1
ATOM 885 C C . GLY A 1 110 ? 5.573 -9.317 -11.000 1.00 96.06 110 GLY A C 1
ATOM 886 O O . GLY A 1 110 ? 5.636 -9.793 -9.872 1.00 96.06 110 GLY A O 1
ATOM 887 N N . GLU A 1 111 ? 6.503 -8.487 -11.471 1.00 97.69 111 GLU A N 1
ATOM 888 C CA . GLU A 1 111 ? 7.739 -8.127 -10.774 1.00 97.69 111 GLU A CA 1
ATOM 889 C C . GLU A 1 111 ? 7.744 -6.667 -10.320 1.00 97.69 111 GLU A C 1
ATOM 891 O O . GLU A 1 111 ? 7.403 -5.769 -11.086 1.00 97.69 111 GLU A O 1
ATOM 896 N N . MET A 1 112 ? 8.177 -6.418 -9.083 1.00 98.44 112 MET A N 1
ATOM 897 C CA . MET A 1 112 ? 8.514 -5.077 -8.604 1.00 98.44 112 MET A CA 1
ATOM 898 C C . MET A 1 112 ? 9.896 -4.679 -9.133 1.00 98.44 112 MET A C 1
ATOM 900 O O . MET A 1 112 ? 10.864 -5.406 -8.908 1.00 98.44 112 MET A O 1
ATOM 904 N N . MET A 1 113 ? 10.013 -3.517 -9.780 1.00 98.56 113 MET A N 1
ATOM 905 C CA . MET A 1 113 ? 11.274 -3.041 -10.355 1.00 98.56 113 MET A CA 1
ATOM 906 C C . MET A 1 113 ? 12.372 -2.891 -9.289 1.00 98.56 113 MET A C 1
ATOM 908 O O . MET A 1 113 ? 12.221 -2.136 -8.322 1.00 98.56 113 MET A O 1
ATOM 912 N N . ASP A 1 114 ? 13.517 -3.543 -9.513 1.00 98.38 114 ASP A N 1
ATOM 913 C CA . ASP A 1 114 ? 14.660 -3.588 -8.586 1.00 98.38 114 ASP A CA 1
ATOM 914 C C . ASP A 1 114 ? 15.243 -2.214 -8.231 1.00 98.38 114 ASP A C 1
ATOM 916 O O . ASP A 1 114 ? 15.753 -2.034 -7.123 1.00 98.38 114 ASP A O 1
ATOM 920 N N . LEU A 1 115 ? 15.089 -1.219 -9.112 1.00 97.69 115 LEU A N 1
ATOM 921 C CA . LEU A 1 115 ? 15.493 0.170 -8.855 1.00 97.69 115 LEU A CA 1
ATOM 922 C C . LEU A 1 115 ? 14.827 0.778 -7.609 1.00 97.69 115 LEU A C 1
ATOM 924 O O . LEU A 1 115 ? 15.352 1.724 -7.033 1.00 97.69 115 LEU A O 1
ATOM 928 N N . SER A 1 116 ? 13.691 0.223 -7.176 1.00 98.38 116 SER A N 1
ATOM 929 C CA . SER A 1 116 ? 12.937 0.679 -6.002 1.00 98.38 116 SER A CA 1
ATOM 930 C C . SER A 1 116 ? 13.175 -0.174 -4.754 1.00 98.38 116 SER A C 1
ATOM 932 O O . SER A 1 116 ? 12.566 0.074 -3.709 1.00 98.38 116 SER A O 1
ATOM 934 N N . ARG A 1 117 ? 14.025 -1.209 -4.855 1.00 98.06 117 ARG A N 1
ATOM 935 C CA . ARG A 1 117 ? 14.205 -2.222 -3.804 1.00 98.06 117 ARG A CA 1
ATOM 936 C C . ARG A 1 117 ? 15.492 -2.066 -2.994 1.00 98.06 117 ARG A C 1
ATOM 938 O O . ARG A 1 117 ? 15.737 -2.835 -2.063 1.00 98.06 117 ARG A O 1
ATOM 945 N N . GLY A 1 118 ? 16.313 -1.063 -3.301 1.00 97.25 118 GLY A N 1
ATOM 946 C CA . GLY A 1 118 ? 17.545 -0.745 -2.574 1.00 97.25 118 GLY A CA 1
ATOM 947 C C . GLY A 1 118 ? 18.375 -1.989 -2.238 1.00 97.25 118 GLY A C 1
ATOM 948 O O . GLY A 1 118 ? 18.684 -2.802 -3.104 1.00 97.25 118 GLY A O 1
ATOM 949 N N . ARG A 1 119 ? 18.718 -2.187 -0.959 1.00 97.25 119 ARG A N 1
ATOM 950 C CA . ARG A 1 119 ? 19.555 -3.331 -0.543 1.00 97.25 119 ARG A CA 1
ATOM 951 C C . ARG A 1 119 ? 18.866 -4.701 -0.610 1.00 97.25 119 ARG A C 1
ATOM 953 O O . ARG A 1 119 ? 19.557 -5.711 -0.487 1.00 97.25 119 ARG A O 1
ATOM 960 N N . ALA A 1 120 ? 17.541 -4.757 -0.766 1.00 97.38 120 ALA A N 1
ATOM 961 C CA . ALA A 1 120 ? 16.807 -6.023 -0.780 1.00 97.38 120 ALA A CA 1
ATOM 962 C C . ALA A 1 120 ? 17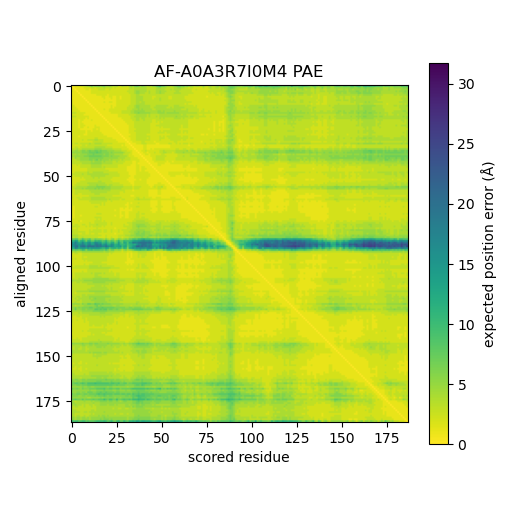.082 -6.859 -2.034 1.00 97.38 120 ALA A C 1
ATOM 964 O O . ALA A 1 120 ? 16.898 -8.068 -1.992 1.00 97.38 120 ALA A O 1
ATOM 965 N N . ILE A 1 121 ? 17.635 -6.268 -3.099 1.00 97.19 121 ILE A N 1
ATOM 966 C CA . ILE A 1 121 ? 18.065 -7.007 -4.299 1.00 97.19 121 ILE A CA 1
ATOM 967 C C . 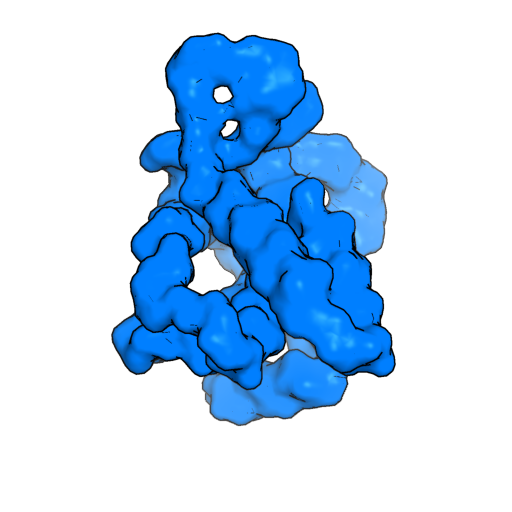ILE A 1 121 ? 19.089 -8.117 -4.000 1.00 97.19 121 ILE A C 1
ATOM 969 O O . ILE A 1 121 ? 19.266 -9.021 -4.804 1.00 97.19 121 ILE A O 1
ATOM 973 N N . ARG A 1 122 ? 19.775 -8.056 -2.848 1.00 95.81 122 ARG A N 1
ATOM 974 C CA . ARG A 1 122 ? 20.750 -9.072 -2.416 1.00 95.81 122 ARG A CA 1
ATOM 975 C C . ARG A 1 122 ? 20.144 -10.197 -1.574 1.00 95.81 122 ARG A C 1
ATOM 977 O O . ARG A 1 122 ? 20.870 -11.103 -1.179 1.00 95.81 122 ARG A O 1
ATOM 984 N N . ARG A 1 123 ? 18.860 -10.114 -1.219 1.00 95.94 123 ARG A N 1
ATOM 985 C CA . ARG A 1 123 ? 18.179 -11.109 -0.384 1.00 95.94 123 ARG A CA 1
ATOM 986 C C . ARG A 1 123 ? 17.570 -12.172 -1.288 1.00 95.94 123 ARG A C 1
ATOM 988 O O . ARG A 1 123 ? 16.628 -11.894 -2.018 1.00 95.94 123 ARG A O 1
ATOM 995 N N . GLU A 1 124 ? 18.086 -13.391 -1.206 1.00 94.38 124 GLU A N 1
ATOM 996 C CA . GLU A 1 124 ? 17.605 -14.522 -2.011 1.00 94.38 124 GLU A CA 1
ATOM 997 C C . GLU A 1 124 ? 16.110 -14.809 -1.791 1.00 94.38 124 GLU A C 1
ATOM 999 O O . GLU A 1 124 ? 15.381 -15.129 -2.725 1.00 94.38 124 GLU A O 1
ATOM 1004 N N . ASN A 1 125 ? 15.630 -14.622 -0.561 1.00 89.94 125 ASN A N 1
ATOM 1005 C CA . ASN A 1 125 ? 14.239 -14.849 -0.177 1.00 89.94 125 ASN A CA 1
ATOM 1006 C C . ASN A 1 125 ? 13.302 -13.652 -0.429 1.00 89.94 125 ASN A C 1
ATOM 1008 O O . ASN A 1 125 ? 12.110 -13.760 -0.152 1.00 89.94 125 ASN A O 1
ATOM 1012 N N . GLU A 1 126 ? 13.811 -12.526 -0.935 1.00 93.75 126 GLU A N 1
ATOM 1013 C CA . GLU A 1 126 ? 13.024 -11.328 -1.243 1.00 93.75 126 GLU A CA 1
ATOM 1014 C C . GLU A 1 126 ? 13.281 -10.912 -2.694 1.00 93.75 126 GLU A C 1
ATOM 1016 O O . GLU A 1 126 ? 14.037 -9.988 -3.003 1.00 93.75 126 GLU A O 1
ATOM 1021 N N . THR A 1 127 ? 12.650 -11.635 -3.613 1.00 96.19 127 THR A N 1
ATOM 1022 C CA . THR A 1 127 ? 12.724 -11.390 -5.057 1.00 96.19 127 THR A CA 1
ATOM 1023 C C . THR A 1 127 ? 11.787 -10.260 -5.495 1.00 96.19 127 THR A C 1
ATOM 1025 O O . THR A 1 127 ? 10.841 -9.907 -4.781 1.00 96.19 127 THR A O 1
ATOM 1028 N N . SER A 1 128 ? 12.007 -9.726 -6.699 1.00 97.75 128 SER A N 1
ATOM 1029 C CA . SER A 1 128 ? 11.109 -8.778 -7.380 1.00 97.75 128 SER A CA 1
ATOM 1030 C C . SER A 1 128 ? 9.658 -9.284 -7.421 1.00 97.75 128 SER A C 1
ATOM 1032 O O . SER A 1 128 ? 8.727 -8.542 -7.088 1.00 97.75 128 SER A O 1
ATOM 1034 N N . HIS A 1 129 ? 9.4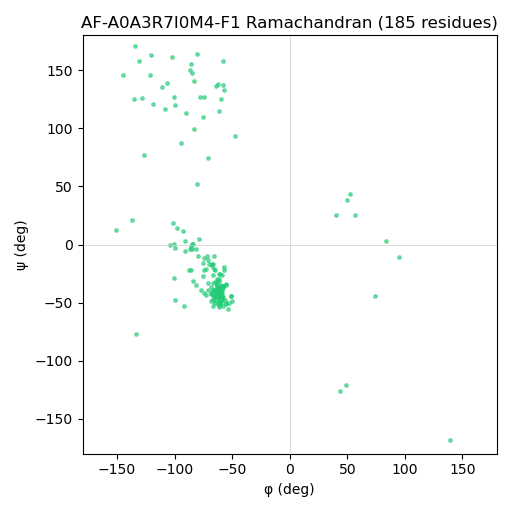61 -10.567 -7.741 1.00 97.50 129 HIS A N 1
ATOM 1035 C CA . HIS A 1 129 ? 8.153 -11.223 -7.716 1.00 97.50 129 HIS A CA 1
ATOM 1036 C C . HIS A 1 129 ? 7.531 -11.260 -6.315 1.00 97.50 129 HIS A C 1
ATOM 1038 O O . HIS A 1 129 ? 6.359 -10.925 -6.156 1.00 97.50 129 HIS A O 1
ATOM 1044 N N . SER A 1 130 ? 8.295 -11.616 -5.276 1.00 96.56 130 SER A N 1
ATOM 1045 C CA . SER A 1 130 ? 7.760 -11.694 -3.906 1.00 96.56 130 SER A CA 1
ATOM 1046 C C . SER A 1 130 ? 7.285 -10.329 -3.376 1.00 96.56 130 SER A C 1
ATOM 1048 O O . SER A 1 130 ? 6.251 -10.236 -2.703 1.00 96.56 130 SER A O 1
ATOM 1050 N N . ALA A 1 131 ? 7.985 -9.250 -3.743 1.00 97.62 131 ALA A N 1
ATOM 1051 C CA . ALA A 1 131 ? 7.600 -7.883 -3.400 1.00 97.62 131 ALA A CA 1
ATOM 1052 C C . ALA A 1 131 ? 6.291 -7.482 -4.104 1.00 97.62 131 ALA A C 1
ATOM 1054 O O . ALA A 1 131 ? 5.356 -7.002 -3.460 1.00 97.62 131 ALA A O 1
ATOM 1055 N N . SER A 1 132 ? 6.180 -7.757 -5.407 1.00 97.75 132 SER A N 1
ATOM 1056 C CA . SER A 1 132 ? 4.947 -7.550 -6.178 1.00 97.75 132 SER A CA 1
ATOM 1057 C C . SER A 1 132 ? 3.773 -8.372 -5.631 1.00 97.75 132 SER A C 1
ATOM 1059 O O . SER A 1 132 ? 2.695 -7.826 -5.389 1.00 97.75 132 SER A O 1
ATOM 1061 N N . ALA A 1 133 ? 3.981 -9.656 -5.326 1.00 96.62 133 ALA A N 1
ATOM 1062 C CA . ALA A 1 133 ? 2.967 -10.521 -4.724 1.00 96.62 133 ALA A CA 1
ATOM 1063 C C . ALA A 1 133 ? 2.469 -9.968 -3.376 1.00 96.62 133 ALA A C 1
ATOM 1065 O O . ALA A 1 133 ? 1.271 -10.012 -3.077 1.00 96.62 133 ALA A O 1
ATOM 1066 N N . THR A 1 134 ? 3.359 -9.366 -2.581 1.00 97.19 134 THR A N 1
ATOM 1067 C CA . THR A 1 134 ? 2.991 -8.700 -1.323 1.00 97.19 134 THR A CA 1
ATOM 1068 C C . THR A 1 134 ? 2.117 -7.465 -1.560 1.00 97.19 134 THR A C 1
ATOM 1070 O O . THR A 1 134 ? 1.124 -7.282 -0.845 1.00 97.19 134 THR A O 1
ATOM 1073 N N . VAL A 1 135 ? 2.393 -6.670 -2.601 1.00 98.19 135 VAL A N 1
ATOM 1074 C CA . VAL A 1 135 ? 1.497 -5.582 -3.036 1.00 98.19 135 VAL A CA 1
ATOM 1075 C C . VAL A 1 135 ? 0.136 -6.147 -3.451 1.00 98.19 135 VAL A C 1
ATOM 1077 O O . VAL A 1 135 ? -0.884 -5.704 -2.925 1.00 98.19 135 VAL A O 1
ATOM 1080 N N . MET A 1 136 ? 0.090 -7.177 -4.302 1.00 97.56 136 MET A N 1
ATOM 1081 C CA . MET A 1 136 ? -1.169 -7.786 -4.765 1.00 97.56 136 MET A CA 1
ATOM 1082 C C . MET A 1 136 ? -2.025 -8.320 -3.609 1.00 97.56 136 MET A C 1
ATOM 1084 O O . MET A 1 136 ? -3.225 -8.047 -3.530 1.00 97.56 136 MET A O 1
ATOM 1088 N N . LYS A 1 137 ? -1.406 -9.020 -2.655 1.00 96.00 137 LYS A N 1
ATOM 1089 C CA . LYS A 1 137 ? -2.053 -9.489 -1.420 1.00 96.00 137 LYS A CA 1
ATOM 1090 C C . LYS A 1 137 ? -2.630 -8.327 -0.605 1.00 96.00 137 LYS A C 1
ATOM 1092 O O . LYS A 1 137 ? -3.729 -8.440 -0.056 1.00 96.00 137 LYS A O 1
ATOM 1097 N N . SER A 1 138 ? -1.910 -7.210 -0.539 1.00 96.94 138 SER A N 1
ATOM 1098 C CA . SER A 1 138 ? -2.340 -6.005 0.174 1.00 96.94 138 SER A CA 1
ATOM 1099 C C . SER A 1 138 ? -3.528 -5.331 -0.516 1.00 96.94 138 SER A C 1
ATOM 1101 O O . SER A 1 138 ? -4.499 -4.985 0.157 1.00 96.94 138 SER A O 1
ATOM 1103 N N . LEU A 1 139 ? -3.521 -5.238 -1.851 1.00 97.31 139 LEU A N 1
ATOM 1104 C CA . LEU A 1 139 ? -4.652 -4.731 -2.638 1.00 97.31 139 LEU A CA 1
ATOM 1105 C C . LEU A 1 139 ? -5.900 -5.601 -2.481 1.00 97.31 139 LEU A C 1
ATOM 1107 O O . LEU A 1 139 ? -6.999 -5.076 -2.294 1.00 97.31 139 LEU A O 1
ATOM 1111 N N . LEU A 1 140 ? -5.742 -6.928 -2.504 1.00 96.00 140 LEU A N 1
ATOM 1112 C CA . LEU A 1 140 ? -6.853 -7.855 -2.299 1.00 96.00 140 LEU A CA 1
ATOM 1113 C C . LEU A 1 140 ? -7.494 -7.660 -0.921 1.00 96.00 140 LEU A C 1
ATOM 1115 O O . LEU A 1 140 ? -8.717 -7.595 -0.818 1.00 96.00 140 LEU A O 1
ATOM 1119 N N . ARG A 1 141 ? -6.678 -7.507 0.128 1.00 94.19 141 ARG A N 1
ATOM 1120 C CA . ARG A 1 141 ? -7.160 -7.244 1.489 1.00 94.19 141 ARG A CA 1
ATOM 1121 C C . ARG A 1 141 ? -7.846 -5.880 1.606 1.00 94.19 141 ARG A C 1
ATOM 1123 O O . ARG A 1 141 ? -8.925 -5.796 2.183 1.00 94.19 141 ARG A O 1
ATOM 1130 N N . LEU A 1 142 ? -7.254 -4.836 1.022 1.00 93.62 142 LEU A N 1
ATOM 1131 C CA . LEU A 1 142 ? -7.834 -3.490 0.996 1.00 93.62 142 LEU A CA 1
ATOM 1132 C C . LEU A 1 142 ? -9.151 -3.436 0.227 1.00 93.62 142 LEU A C 1
ATOM 1134 O O . LEU A 1 142 ? -10.008 -2.637 0.584 1.00 93.62 142 LEU A O 1
ATOM 1138 N N . SER A 1 143 ? -9.334 -4.277 -0.796 1.00 93.25 143 SER A N 1
ATOM 1139 C CA . SER A 1 143 ? -10.536 -4.244 -1.632 1.00 93.25 143 SER A CA 1
ATOM 1140 C C . SER A 1 143 ? -11.829 -4.372 -0.818 1.00 93.25 143 SER A C 1
ATOM 1142 O O . SER A 1 143 ? -12.810 -3.713 -1.142 1.00 93.25 143 SER A O 1
ATOM 1144 N N . ASP A 1 144 ? -11.832 -5.129 0.281 1.00 87.25 144 A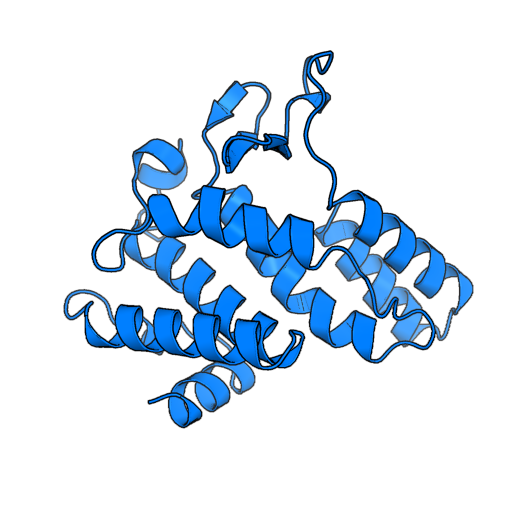SP A N 1
ATOM 1145 C CA . ASP A 1 144 ? -13.014 -5.283 1.141 1.00 87.25 144 ASP A CA 1
ATOM 1146 C C . ASP A 1 144 ? -13.299 -4.055 2.013 1.00 87.25 144 ASP A C 1
ATOM 1148 O O . ASP A 1 144 ? -14.440 -3.835 2.411 1.00 87.25 144 ASP A O 1
ATOM 1152 N N . ALA A 1 145 ? -12.282 -3.228 2.248 1.00 87.12 145 ALA A N 1
ATOM 1153 C CA . ALA A 1 145 ? -12.354 -1.988 3.005 1.00 87.12 145 ALA A CA 1
ATOM 1154 C C . ALA A 1 145 ? -12.481 -0.747 2.100 1.00 87.12 145 ALA A C 1
ATOM 1156 O O . ALA A 1 145 ? -12.298 0.370 2.574 1.00 87.12 145 ALA A O 1
ATOM 1157 N N . MET A 1 146 ? -12.791 -0.894 0.814 1.00 88.62 146 MET A N 1
ATOM 1158 C CA . MET A 1 146 ? -12.898 0.224 -0.132 1.00 88.62 146 MET A CA 1
ATOM 1159 C C . MET A 1 146 ? -14.298 0.303 -0.752 1.00 88.62 146 MET A C 1
ATOM 1161 O O . MET A 1 146 ? -15.066 -0.656 -0.683 1.00 88.62 146 MET A O 1
ATOM 1165 N N . ASP A 1 147 ? -14.627 1.454 -1.349 1.00 90.12 147 ASP A N 1
ATOM 1166 C CA . ASP A 1 147 ? -15.845 1.618 -2.154 1.00 90.12 147 ASP A CA 1
ATOM 1167 C C . ASP A 1 147 ? -15.891 0.624 -3.326 1.00 90.12 147 ASP A C 1
ATOM 1169 O O . ASP A 1 147 ? -14.856 0.119 -3.768 1.00 90.12 147 ASP A O 1
ATOM 1173 N N . ASP A 1 148 ? -17.089 0.350 -3.846 1.00 93.12 148 ASP A N 1
ATOM 1174 C CA . ASP A 1 148 ? -17.304 -0.714 -4.835 1.00 93.12 148 ASP A CA 1
ATOM 1175 C C . ASP A 1 148 ? -16.494 -0.527 -6.124 1.00 93.12 148 ASP A C 1
ATOM 1177 O O . ASP A 1 148 ? -15.984 -1.503 -6.682 1.00 93.12 148 ASP A O 1
ATOM 1181 N N . SER A 1 149 ? -16.303 0.721 -6.562 1.00 93.75 149 SER A N 1
ATOM 1182 C CA . SER A 1 149 ? -15.482 1.039 -7.736 1.00 93.75 149 SER A CA 1
ATOM 1183 C C . SER A 1 149 ? -14.014 0.668 -7.502 1.00 93.75 149 SER A C 1
ATOM 1185 O O . SER A 1 149 ? -13.405 -0.074 -8.280 1.00 93.75 149 SER A O 1
ATOM 1187 N N . THR A 1 150 ? -13.453 1.103 -6.373 1.00 93.62 150 THR A N 1
ATOM 1188 C CA . THR A 1 150 ? -12.065 0.815 -5.988 1.00 93.62 150 THR A CA 1
ATOM 1189 C C . THR A 1 150 ? -11.861 -0.676 -5.706 1.00 93.62 150 THR A C 1
ATOM 1191 O O . THR A 1 150 ? -10.872 -1.264 -6.148 1.00 93.62 150 THR A O 1
ATOM 1194 N N . LYS A 1 151 ? -12.829 -1.327 -5.047 1.00 94.62 151 LYS A N 1
ATOM 1195 C CA . LYS A 1 151 ? -12.858 -2.780 -4.829 1.00 94.62 151 LYS A CA 1
ATOM 1196 C C . LYS A 1 151 ? -12.765 -3.534 -6.154 1.00 94.62 151 LYS A C 1
ATOM 1198 O O . LYS A 1 151 ? -11.918 -4.420 -6.290 1.00 94.62 151 LYS A O 1
ATOM 1203 N N . ALA A 1 152 ? -13.605 -3.187 -7.131 1.00 97.38 152 ALA A N 1
ATOM 1204 C CA . ALA A 1 152 ? -13.611 -3.825 -8.445 1.00 97.38 152 ALA A CA 1
ATOM 1205 C C . ALA A 1 152 ? -12.283 -3.611 -9.192 1.00 97.38 152 ALA A C 1
ATOM 1207 O O . ALA A 1 152 ? -11.726 -4.570 -9.735 1.00 97.38 152 ALA A O 1
ATOM 1208 N N . LYS A 1 153 ? -11.733 -2.387 -9.159 1.00 97.38 153 LYS A N 1
ATOM 1209 C CA . LYS A 1 153 ? -10.422 -2.059 -9.743 1.00 97.38 153 LYS A CA 1
ATOM 1210 C C . LYS A 1 153 ? -9.308 -2.923 -9.148 1.00 97.38 153 LYS A C 1
ATOM 1212 O O . LYS A 1 153 ? -8.590 -3.586 -9.895 1.00 97.38 153 LYS A O 1
ATOM 1217 N N . TYR A 1 154 ? -9.185 -2.970 -7.821 1.00 97.50 154 TYR A N 1
ATOM 1218 C CA . TYR A 1 154 ? -8.125 -3.733 -7.152 1.00 97.50 154 TYR A CA 1
ATOM 1219 C C . TYR A 1 154 ? -8.254 -5.232 -7.406 1.00 97.50 154 TYR A C 1
ATOM 1221 O O . TYR A 1 154 ? -7.267 -5.879 -7.750 1.00 97.50 154 TYR A O 1
ATOM 1229 N N . LYS A 1 155 ? -9.471 -5.784 -7.345 1.00 98.00 155 LYS A N 1
ATOM 1230 C CA . LYS A 1 155 ? -9.720 -7.189 -7.696 1.00 98.00 155 LYS A CA 1
ATOM 1231 C C . LYS A 1 155 ? -9.303 -7.504 -9.136 1.00 98.00 155 LYS A C 1
ATOM 1233 O O . LYS A 1 155 ? -8.653 -8.521 -9.369 1.00 98.00 155 LYS A O 1
ATOM 1238 N N . LYS A 1 156 ? -9.608 -6.623 -10.096 1.00 98.12 156 LYS A N 1
ATOM 1239 C CA . LYS A 1 156 ? -9.187 -6.784 -11.497 1.00 98.12 156 LYS A CA 1
ATOM 1240 C C . LYS A 1 156 ? -7.663 -6.759 -11.649 1.00 98.12 156 LYS A C 1
ATOM 1242 O O . LYS A 1 156 ? -7.128 -7.607 -12.361 1.00 98.12 156 LYS A O 1
ATOM 1247 N N . ILE A 1 157 ? -6.972 -5.833 -10.981 1.00 97.94 157 ILE A N 1
ATOM 1248 C CA . ILE A 1 157 ? -5.502 -5.739 -10.997 1.00 97.94 157 ILE A CA 1
ATOM 1249 C C . ILE A 1 157 ? -4.877 -7.022 -10.447 1.00 97.94 157 ILE A C 1
ATOM 1251 O O . ILE A 1 157 ? -4.078 -7.649 -11.137 1.00 97.94 157 ILE A O 1
ATOM 1255 N N . VAL A 1 158 ? -5.300 -7.459 -9.256 1.00 97.81 158 VAL A N 1
ATOM 1256 C CA . VAL A 1 158 ? -4.785 -8.681 -8.618 1.00 97.81 158 VAL A CA 1
ATOM 1257 C C . VAL A 1 158 ? -5.025 -9.897 -9.510 1.00 97.81 158 VAL A C 1
ATOM 1259 O O . VAL A 1 158 ? -4.098 -10.658 -9.775 1.00 97.81 158 VAL A O 1
ATOM 1262 N N . LYS A 1 159 ? -6.245 -10.050 -10.044 1.00 97.50 159 LYS A N 1
ATOM 1263 C CA . LYS A 1 159 ? -6.587 -11.158 -10.948 1.00 97.50 159 LYS A CA 1
ATOM 1264 C C . LYS A 1 159 ? -5.727 -11.165 -12.208 1.00 97.50 159 LYS A C 1
ATOM 1266 O O . LYS A 1 159 ? -5.334 -12.232 -12.668 1.00 97.50 159 LYS A O 1
ATOM 1271 N N . THR A 1 160 ? -5.448 -9.989 -12.761 1.00 97.06 160 THR A N 1
ATOM 1272 C CA . THR A 1 160 ? -4.617 -9.848 -13.960 1.00 97.06 160 THR A CA 1
ATOM 1273 C C . THR A 1 160 ? -3.170 -10.215 -13.653 1.00 97.06 160 THR A C 1
ATOM 1275 O O . THR A 1 160 ? -2.617 -11.043 -14.367 1.00 97.06 160 THR A O 1
ATOM 1278 N N . SER A 1 161 ? -2.600 -9.681 -12.565 1.00 96.44 161 SER A N 1
ATOM 1279 C CA . SER A 1 161 ? -1.230 -9.982 -12.126 1.00 96.44 161 SER A CA 1
ATOM 1280 C C . SER A 1 161 ? -1.014 -11.489 -11.976 1.00 96.44 161 SER A C 1
ATOM 1282 O O . SER A 1 161 ? -0.179 -12.052 -12.682 1.00 96.44 161 SER A O 1
ATOM 1284 N N . VAL A 1 162 ? -1.857 -12.158 -11.177 1.00 95.12 162 VAL A N 1
ATOM 1285 C CA . VAL A 1 162 ? -1.770 -13.607 -10.917 1.00 95.12 162 VAL A CA 1
ATOM 1286 C C . VAL A 1 162 ? -1.911 -14.437 -12.195 1.00 95.12 162 VAL A C 1
ATOM 1288 O O . VAL A 1 162 ? -1.205 -15.423 -12.359 1.00 95.12 162 VAL A O 1
ATOM 1291 N N . LYS A 1 163 ? -2.809 -14.063 -13.118 1.00 94.81 163 LYS A N 1
ATOM 1292 C CA . LYS A 1 163 ? -2.996 -14.811 -14.376 1.00 94.81 163 LYS A CA 1
ATOM 1293 C C . LYS A 1 163 ? -1.889 -14.568 -15.401 1.00 94.81 163 LYS A C 1
ATOM 1295 O O . LYS A 1 163 ? -1.688 -15.414 -16.266 1.00 94.81 163 LYS A O 1
ATOM 1300 N N . SER A 1 164 ? -1.234 -13.410 -15.352 1.00 94.31 164 SER A N 1
ATOM 1301 C CA . SER A 1 164 ? -0.203 -13.025 -16.323 1.00 94.31 164 SER A CA 1
ATOM 1302 C C . SER A 1 164 ? 1.205 -13.495 -15.954 1.00 94.31 164 SER A C 1
ATOM 1304 O O . SER A 1 164 ? 2.051 -13.601 -16.838 1.00 94.31 164 SER A O 1
ATOM 1306 N N . ASP A 1 165 ? 1.455 -13.773 -14.675 1.00 95.38 165 ASP A N 1
ATOM 1307 C CA . ASP A 1 165 ? 2.756 -14.198 -14.160 1.00 95.38 165 ASP A CA 1
ATOM 1308 C C . ASP A 1 165 ? 2.827 -15.729 -14.088 1.00 95.38 165 ASP A C 1
ATOM 1310 O O . ASP A 1 165 ? 2.501 -16.347 -13.078 1.00 95.38 165 ASP A O 1
ATOM 1314 N N . SER A 1 166 ? 3.226 -16.360 -15.194 1.00 92.56 166 SER A N 1
ATOM 1315 C CA . SER A 1 166 ? 3.432 -17.814 -15.250 1.00 92.56 166 SER A CA 1
ATOM 1316 C C . SER A 1 166 ? 4.774 -18.260 -14.661 1.00 92.56 166 SER A C 1
ATOM 1318 O O . SER A 1 166 ? 5.016 -19.458 -14.534 1.00 92.56 166 SER A O 1
ATOM 1320 N N . SER A 1 167 ? 5.669 -17.316 -14.366 1.00 93.88 167 SER A N 1
ATOM 1321 C CA . SER A 1 167 ? 7.020 -17.564 -13.848 1.00 93.88 167 SER A CA 1
ATOM 1322 C C . SER A 1 167 ? 7.067 -17.714 -12.333 1.00 93.88 167 SER A C 1
ATOM 1324 O O . SER A 1 167 ? 8.004 -18.320 -11.815 1.00 93.88 167 SER A O 1
ATOM 1326 N N . TYR A 1 168 ? 6.073 -17.183 -11.620 1.00 94.62 168 TYR A N 1
ATOM 1327 C CA . TYR A 1 168 ? 6.056 -17.180 -10.166 1.00 94.62 168 TYR A CA 1
ATOM 1328 C C . TYR A 1 168 ? 4.694 -17.587 -9.604 1.00 94.62 168 TYR A C 1
ATOM 1330 O O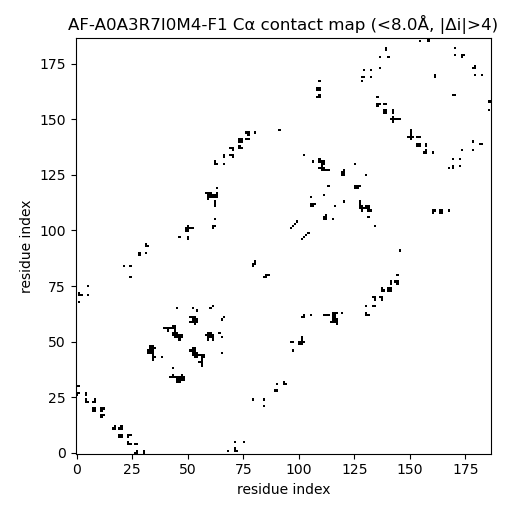 . TYR A 1 168 ? 3.661 -16.982 -9.888 1.00 94.62 168 TYR A O 1
ATOM 1338 N N . GLY A 1 169 ? 4.698 -18.600 -8.735 1.00 92.75 169 GLY A N 1
ATOM 1339 C CA . GLY A 1 169 ? 3.512 -19.079 -8.029 1.00 92.75 169 GLY A CA 1
ATOM 1340 C C . GLY A 1 169 ? 3.039 -18.096 -6.957 1.00 92.75 169 GLY A C 1
ATOM 1341 O O . GLY A 1 169 ? 3.200 -18.349 -5.768 1.00 92.75 169 GLY A O 1
ATOM 1342 N N . GLN A 1 170 ? 2.423 -16.971 -7.345 1.00 92.19 170 GLN A N 1
ATOM 1343 C CA . GLN A 1 170 ? 1.957 -15.954 -6.385 1.00 92.19 170 GLN A CA 1
ATOM 1344 C C . GLN A 1 170 ? 1.016 -16.547 -5.320 1.00 92.19 170 GLN A C 1
ATOM 1346 O O . GLN A 1 170 ? 1.074 -16.158 -4.152 1.00 92.19 170 GLN A O 1
ATOM 1351 N N . ASN A 1 171 ? 0.192 -17.529 -5.696 1.00 90.69 171 ASN A N 1
ATOM 1352 C CA . ASN A 1 171 ? -0.724 -18.216 -4.782 1.00 90.69 171 ASN A CA 1
ATOM 1353 C C . ASN A 1 171 ? -0.004 -19.058 -3.716 1.00 90.69 171 ASN A C 1
ATOM 1355 O O . ASN A 1 171 ? -0.543 -19.220 -2.621 1.00 90.69 171 ASN A O 1
ATOM 1359 N N . ASP A 1 172 ? 1.210 -19.531 -4.001 1.00 89.75 172 ASP A N 1
ATOM 1360 C CA . ASP A 1 172 ? 1.999 -20.373 -3.094 1.00 89.75 172 ASP A CA 1
ATOM 1361 C C . ASP A 1 172 ? 2.611 -19.553 -1.946 1.00 89.75 172 ASP A C 1
ATOM 1363 O O . ASP A 1 172 ? 2.994 -20.088 -0.910 1.00 89.75 172 ASP A O 1
ATOM 1367 N N . THR A 1 173 ? 2.644 -18.225 -2.094 1.00 86.81 173 THR A N 1
ATOM 1368 C CA . THR A 1 173 ? 3.171 -17.285 -1.089 1.00 86.81 173 THR A CA 1
ATOM 1369 C C . THR A 1 173 ? 2.137 -16.850 -0.045 1.00 86.81 173 THR A C 1
ATOM 1371 O O . THR A 1 173 ? 2.445 -16.099 0.887 1.00 86.81 173 THR A O 1
ATOM 1374 N N . LEU A 1 174 ? 0.880 -17.281 -0.189 1.00 90.56 174 LEU A N 1
ATOM 1375 C CA . LEU A 1 174 ? -0.204 -16.882 0.702 1.00 90.56 174 LEU A CA 1
ATOM 1376 C C . LEU A 1 174 ? -0.103 -17.613 2.047 1.00 90.56 174 LEU A C 1
ATOM 1378 O O . LEU A 1 174 ? -0.418 -18.791 2.163 1.00 90.56 174 LEU A O 1
ATOM 1382 N N . SER A 1 175 ? 0.248 -16.878 3.100 1.00 88.12 175 SER A N 1
ATOM 1383 C CA . SER A 1 175 ? 0.516 -17.430 4.437 1.00 88.12 175 SER A CA 1
ATOM 1384 C C . SER A 1 175 ? -0.683 -17.458 5.401 1.00 88.12 175 SER A C 1
ATOM 1386 O O . SER A 1 175 ? -0.507 -17.670 6.598 1.00 88.12 175 SER A O 1
ATOM 1388 N N . SER A 1 176 ? -1.916 -17.221 4.931 1.00 91.44 176 SER A N 1
ATOM 1389 C CA . SER A 1 176 ? -3.113 -17.277 5.791 1.00 91.44 176 SER A CA 1
ATOM 1390 C C . SER A 1 176 ? -4.337 -17.819 5.060 1.00 91.44 176 SER A C 1
ATOM 1392 O O . SER A 1 176 ? -4.554 -17.508 3.888 1.00 91.44 176 SER A O 1
ATOM 1394 N N . TYR A 1 177 ? -5.198 -18.549 5.777 1.00 93.56 177 TYR A N 1
ATOM 1395 C CA . TYR A 1 177 ? -6.447 -19.083 5.221 1.00 93.56 177 TYR A CA 1
ATOM 1396 C C . TYR A 1 177 ? -7.371 -17.993 4.671 1.00 93.56 177 TYR A C 1
ATOM 1398 O O . TYR A 1 177 ? -7.999 -18.188 3.634 1.00 93.56 177 TYR A O 1
ATOM 1406 N N . SER A 1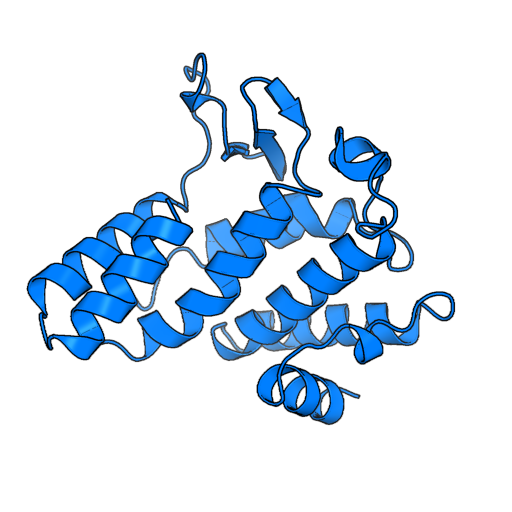 178 ? -7.410 -16.824 5.318 1.00 91.25 178 SER A N 1
ATOM 1407 C CA . SER A 1 178 ? -8.175 -15.670 4.831 1.00 91.25 178 SER A CA 1
ATOM 1408 C C . SER A 1 178 ? -7.677 -15.205 3.459 1.00 91.25 178 SER A C 1
ATOM 1410 O O . SER A 1 178 ? -8.477 -15.016 2.544 1.00 91.25 178 SER A O 1
ATOM 1412 N N . ALA A 1 179 ? -6.357 -15.091 3.275 1.00 91.25 179 ALA A N 1
ATOM 1413 C CA . ALA A 1 179 ? -5.783 -14.701 1.989 1.00 91.25 179 ALA A CA 1
ATOM 1414 C C . ALA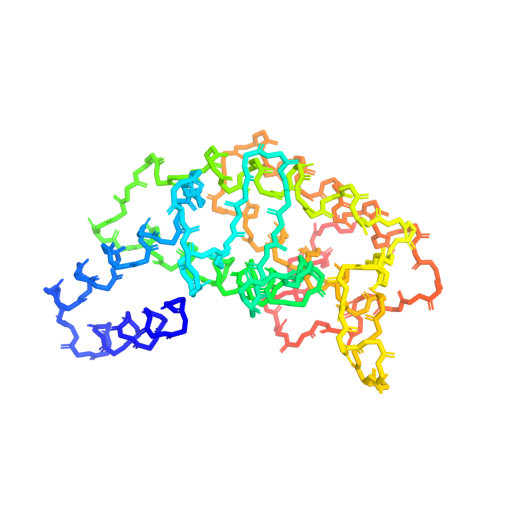 A 1 179 ? -6.020 -15.767 0.906 1.00 91.25 179 ALA A C 1
ATOM 1416 O O . ALA A 1 179 ? -6.435 -15.421 -0.199 1.00 91.25 179 ALA A O 1
ATOM 1417 N N . ILE A 1 180 ? -5.837 -17.051 1.238 1.00 94.06 180 ILE A N 1
ATOM 1418 C CA . ILE A 1 180 ? -6.096 -18.177 0.324 1.00 94.06 180 ILE A CA 1
ATOM 1419 C C . ILE A 1 180 ? -7.565 -18.188 -0.115 1.00 94.06 180 ILE A C 1
ATOM 1421 O O . ILE A 1 180 ? -7.853 -18.283 -1.306 1.00 94.06 180 ILE A O 1
ATOM 1425 N N . SER A 1 181 ? -8.498 -18.054 0.830 1.00 95.25 181 SER A N 1
ATOM 1426 C CA . SER A 1 181 ? -9.938 -18.027 0.552 1.00 95.25 181 SER A CA 1
ATOM 1427 C C . SER A 1 181 ? -10.318 -16.857 -0.360 1.00 95.25 181 SER A C 1
ATOM 1429 O O . SER A 1 181 ? -10.984 -17.053 -1.377 1.00 95.25 181 SER A O 1
ATOM 1431 N N . LYS A 1 182 ? -9.825 -15.645 -0.067 1.00 94.00 182 LYS A N 1
ATOM 1432 C CA . LYS A 1 182 ? -10.075 -14.462 -0.906 1.00 94.00 182 LYS A CA 1
ATOM 1433 C C . LYS A 1 182 ? -9.523 -14.627 -2.318 1.00 94.00 182 LYS A C 1
ATOM 1435 O O . LYS A 1 182 ? -10.196 -14.242 -3.270 1.00 94.00 182 LYS A O 1
ATOM 1440 N N . MET A 1 183 ? -8.324 -15.194 -2.455 1.00 95.12 183 MET A N 1
ATOM 1441 C CA . MET A 1 183 ? -7.712 -15.412 -3.763 1.00 95.12 183 MET A CA 1
ATOM 1442 C C . MET A 1 183 ? -8.473 -16.468 -4.571 1.00 95.12 183 MET A C 1
ATOM 1444 O O . MET A 1 183 ? -8.751 -16.245 -5.745 1.00 95.12 183 MET A O 1
ATOM 1448 N N . LYS A 1 184 ? -8.895 -17.572 -3.939 1.00 94.44 184 LYS A N 1
ATOM 1449 C CA . LYS A 1 184 ? -9.739 -18.593 -4.583 1.00 94.44 184 LYS A CA 1
ATOM 1450 C C . LYS A 1 184 ? -11.053 -18.007 -5.096 1.00 94.44 184 LYS A C 1
ATOM 1452 O O . LYS A 1 184 ? -11.406 -18.251 -6.239 1.00 94.44 184 LYS A O 1
ATOM 1457 N N . SER A 1 185 ? -11.731 -17.190 -4.290 1.00 95.19 185 SER A N 1
ATOM 1458 C CA . SER A 1 185 ? -12.982 -16.526 -4.686 1.00 95.19 185 SER A CA 1
ATOM 1459 C C . SER A 1 185 ? -12.807 -15.467 -5.782 1.00 95.19 185 SER A C 1
ATOM 1461 O O . SER A 1 185 ? -13.790 -15.031 -6.376 1.00 95.19 185 SER A O 1
ATOM 1463 N N . LEU A 1 186 ? -11.579 -14.996 -6.024 1.00 95.88 186 LEU A N 1
ATOM 1464 C CA . LEU A 1 186 ? -11.282 -14.013 -7.065 1.00 95.88 186 LEU A CA 1
ATOM 1465 C C . LEU A 1 186 ? -11.076 -14.653 -8.450 1.00 95.88 186 LEU A C 1
ATOM 1467 O O . LEU A 1 186 ? -11.334 -13.996 -9.470 1.00 95.88 186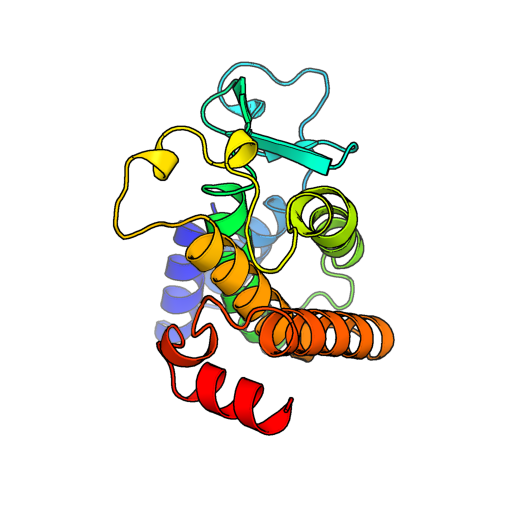 LEU A O 1
ATOM 1471 N N . MET A 1 187 ? -10.561 -15.887 -8.498 1.00 92.44 187 MET A N 1
ATOM 1472 C CA . MET A 1 187 ? -10.188 -16.583 -9.739 1.00 92.44 187 MET A CA 1
ATOM 1473 C C . MET A 1 187 ? -11.397 -17.026 -10.550 1.00 92.44 187 MET A C 1
ATOM 1475 O O . MET A 1 187 ? -11.374 -16.714 -11.773 1.00 92.44 187 MET A O 1
#

Radius of gyration: 16.58 Å; Cα contacts (8 Å, |Δi|>4): 238; chains: 1; bounding box: 38×42×44 Å

Sequence (187 aa):
LVDITKVKLLESIIEEDKDMMKKSIDSFNKVFTYVQDSATDKDRNGFYKDGSYIDHKDVPYTGVYGVVLLEGISQMMPMIKETPFNDKTQNNTTLKSWIDDGFLPLIYKGEMMDLSRGRAIRRENETSHSASATVMKSLLRLSDAMDDSTKAKYKKIVKTSVKSDSSYGQNDTLSSYSAISKMKSLM

Solvent-accessible surface area (backbone atoms only — not comparable to full-atom values): 10171 Å² total; per-residue (Å²): 107,64,67,61,25,54,51,41,34,52,49,18,61,76,71,67,34,64,68,50,31,50,54,21,53,58,56,47,58,62,66,79,50,65,46,54,95,86,46,56,64,70,53,35,39,37,38,39,95,82,21,51,30,28,33,92,43,77,38,51,19,36,50,41,62,43,41,54,52,48,40,49,49,27,63,45,52,56,57,46,61,77,39,96,78,45,58,97,73,64,59,53,67,62,54,46,46,44,42,64,51,31,50,52,77,42,47,56,82,44,24,27,47,65,84,23,22,57,78,44,75,77,38,87,90,47,41,42,44,57,43,29,40,47,47,39,54,22,38,53,52,34,23,79,67,44,58,72,70,59,18,53,51,33,48,51,52,38,50,48,40,62,71,66,23,86,88,54,70,58,76,78,69,53,90,42,71,70,55,48,51,54,51,62,77,64,111

pLDDT: mean 94.11, std 5.97, range [56.53, 98.75]

Foldseek 3Di:
DLVVLVVQCVVCVVVVPPVSNLVSVVVVLVLLDAQDPPDAQQSCAHAHQQLFGDGNGHAQACLPVVLVVLLSCLVCLVVLCPDPNDDPPRNPVSNVSNCVRHFPVQ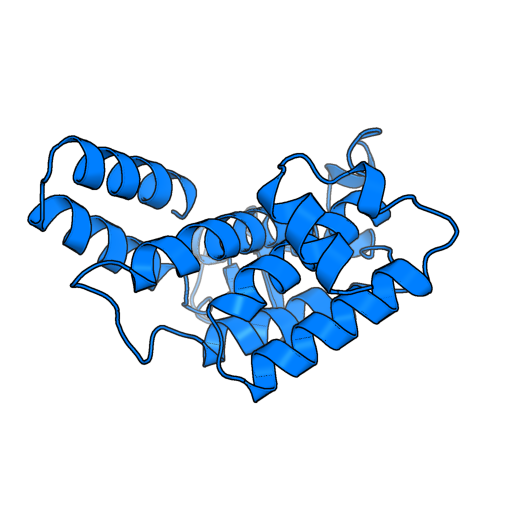ADLQFRPVSRHPPCCPPPVRGRNNSSLSSLLSLLSCLVSDDVVSVVVSLVVSVCSCVRNPPDNSLVSDPDPVSNVSVVVSD